Protein AF-A0A2I0PWD0-F1 (afdb_monomer_lite)

Structure (mmCIF, N/CA/C/O backbone):
data_AF-A0A2I0PWD0-F1
#
_entry.id   AF-A0A2I0PWD0-F1
#
loop_
_atom_site.group_PDB
_atom_site.id
_atom_site.type_symbol
_atom_site.label_atom_id
_atom_site.label_alt_id
_atom_site.label_comp_id
_atom_site.label_asym_id
_atom_site.label_entity_id
_atom_site.label_seq_id
_atom_site.pdbx_PDB_ins_code
_atom_site.Cartn_x
_atom_site.Cartn_y
_atom_site.Cartn_z
_atom_site.occupancy
_atom_site.B_iso_or_equiv
_atom_site.auth_seq_id
_atom_site.auth_comp_id
_atom_site.auth_asym_id
_atom_site.auth_atom_id
_atom_site.pdbx_PDB_model_num
ATOM 1 N N . MET A 1 1 ? 50.138 9.138 -30.762 1.00 29.25 1 MET A N 1
ATOM 2 C CA . MET A 1 1 ? 50.037 8.632 -29.374 1.00 29.25 1 MET A CA 1
ATOM 3 C C . MET A 1 1 ? 49.006 9.497 -28.652 1.00 29.25 1 MET A C 1
ATOM 5 O O . MET A 1 1 ? 49.341 10.572 -28.182 1.00 29.25 1 MET A O 1
ATOM 9 N N . PHE A 1 2 ? 47.723 9.124 -28.708 1.00 28.39 2 PHE A N 1
ATOM 10 C CA . PHE A 1 2 ? 46.631 9.958 -28.181 1.00 28.39 2 PHE A CA 1
ATOM 11 C C . PHE A 1 2 ? 46.468 9.768 -26.660 1.00 28.39 2 PHE A C 1
ATOM 13 O O . PHE A 1 2 ? 46.621 8.642 -26.174 1.00 28.39 2 PHE A O 1
ATOM 20 N N . PRO A 1 3 ? 46.177 10.831 -25.886 1.00 28.77 3 PRO A N 1
ATOM 21 C CA . PRO A 1 3 ? 46.119 10.754 -24.431 1.00 28.77 3 PRO A CA 1
ATOM 22 C C . PRO A 1 3 ? 44.905 9.939 -23.958 1.00 28.77 3 PRO A C 1
ATOM 24 O O . PRO A 1 3 ? 43.766 10.205 -24.337 1.00 28.77 3 PRO A O 1
ATOM 27 N N . LYS A 1 4 ? 45.145 8.984 -23.046 1.00 33.28 4 LYS A N 1
ATOM 28 C CA . LYS A 1 4 ? 44.146 8.091 -22.412 1.00 33.28 4 LYS A CA 1
ATOM 29 C C . LYS A 1 4 ? 42.947 8.812 -21.762 1.00 33.28 4 LYS A C 1
ATOM 31 O O . LYS A 1 4 ? 41.948 8.169 -21.460 1.00 33.28 4 LYS A O 1
ATOM 36 N N . LYS A 1 5 ? 43.016 10.133 -21.564 1.00 27.16 5 LYS A N 1
ATOM 37 C CA . LYS A 1 5 ? 41.953 10.940 -20.945 1.00 27.16 5 LYS A CA 1
ATOM 38 C C . LYS A 1 5 ? 40.740 11.173 -21.864 1.00 27.16 5 LYS A C 1
ATOM 40 O O . LYS A 1 5 ? 39.640 11.337 -21.351 1.00 27.16 5 LYS A O 1
ATOM 45 N N . SER A 1 6 ? 40.887 11.092 -23.191 1.00 28.56 6 SER A N 1
ATOM 46 C CA . SER A 1 6 ? 39.763 11.292 -24.131 1.00 28.56 6 SER A CA 1
ATOM 47 C C . SER A 1 6 ? 38.828 10.083 -24.263 1.00 28.56 6 SER A C 1
ATOM 49 O O . SER A 1 6 ? 37.702 10.235 -24.721 1.00 28.56 6 SER A O 1
ATOM 51 N N . VAL A 1 7 ? 39.253 8.894 -23.822 1.00 31.27 7 VAL A N 1
ATOM 52 C CA . VAL A 1 7 ? 38.414 7.678 -23.833 1.00 31.27 7 VAL A CA 1
ATOM 53 C C . VAL A 1 7 ? 37.433 7.662 -22.650 1.00 31.27 7 VAL A C 1
ATOM 55 O O . VAL A 1 7 ? 36.362 7.078 -22.746 1.00 31.27 7 VAL A O 1
ATOM 58 N N . ILE A 1 8 ? 37.746 8.368 -21.558 1.00 29.00 8 ILE A N 1
ATOM 59 C CA . ILE A 1 8 ? 36.915 8.398 -20.341 1.00 29.00 8 ILE A CA 1
ATOM 60 C C . ILE A 1 8 ? 35.704 9.340 -20.502 1.00 29.00 8 ILE A C 1
ATOM 62 O O . ILE A 1 8 ? 34.641 9.074 -19.951 1.00 29.00 8 ILE A O 1
ATOM 66 N N . LEU A 1 9 ? 35.801 10.379 -21.340 1.00 26.70 9 LEU A N 1
ATOM 67 C CA . LEU A 1 9 ? 34.672 11.271 -21.668 1.00 26.70 9 LEU A CA 1
ATOM 68 C C . LEU A 1 9 ? 33.641 10.642 -22.625 1.00 26.70 9 LEU A C 1
ATOM 70 O O . LEU A 1 9 ? 32.515 11.119 -22.716 1.00 26.70 9 LEU A O 1
ATOM 74 N N . PHE A 1 10 ? 33.989 9.534 -23.281 1.00 31.58 10 PHE A N 1
ATOM 75 C CA . PHE A 1 10 ? 33.095 8.775 -24.163 1.00 31.58 10 PHE A CA 1
ATOM 76 C C . PHE A 1 10 ? 32.054 7.936 -23.387 1.00 31.58 10 PHE A C 1
ATOM 78 O O . PHE A 1 10 ? 31.070 7.466 -23.952 1.00 31.58 10 PHE A O 1
ATOM 85 N N . VAL A 1 11 ? 32.249 7.776 -22.072 1.00 33.56 11 VAL A N 1
ATOM 86 C CA . VAL A 1 11 ? 31.455 6.904 -21.186 1.00 33.56 11 VAL A CA 1
ATOM 87 C C . VAL A 1 11 ? 30.146 7.564 -20.713 1.00 33.56 11 VAL A C 1
ATOM 89 O O . VAL A 1 11 ? 29.205 6.870 -20.336 1.00 33.56 11 VAL A O 1
ATOM 92 N N . ALA A 1 12 ? 30.032 8.895 -20.780 1.00 28.69 12 ALA A N 1
ATOM 93 C CA . ALA A 1 12 ? 28.918 9.629 -20.170 1.00 28.69 12 ALA A CA 1
ATOM 94 C C . ALA A 1 12 ? 27.604 9.627 -20.986 1.00 28.69 12 ALA A C 1
ATOM 96 O O . ALA A 1 12 ? 26.551 9.932 -20.436 1.00 28.69 12 ALA A O 1
ATOM 97 N N . GLY A 1 13 ? 27.632 9.252 -22.271 1.00 30.48 13 GLY A N 1
ATOM 98 C CA . GLY A 1 13 ? 26.454 9.301 -23.155 1.00 30.48 13 GLY A CA 1
ATOM 99 C C . GLY A 1 13 ? 25.495 8.105 -23.070 1.00 30.48 13 GLY A C 1
ATOM 100 O O . GLY A 1 13 ? 24.468 8.110 -23.736 1.00 30.48 13 GLY A O 1
ATOM 101 N N . TRP A 1 14 ? 25.813 7.078 -22.274 1.00 35.31 14 TRP A N 1
ATOM 102 C CA . TRP A 1 14 ? 25.134 5.773 -22.326 1.00 35.31 14 TRP A CA 1
ATOM 103 C C . TRP A 1 14 ? 24.701 5.243 -20.941 1.00 35.31 14 TRP A C 1
ATOM 105 O O . TRP A 1 14 ? 24.692 4.043 -20.674 1.00 35.31 14 TRP A O 1
ATOM 115 N N . MET A 1 15 ? 24.359 6.124 -20.005 1.00 29.59 15 MET A N 1
ATOM 116 C CA . MET A 1 15 ? 24.128 5.774 -18.590 1.00 29.59 15 MET A CA 1
ATOM 117 C C . MET A 1 15 ? 22.676 5.403 -18.218 1.00 29.59 15 MET A C 1
ATOM 119 O O . MET A 1 15 ? 22.359 5.358 -17.037 1.00 29.59 15 MET A O 1
ATOM 123 N N . LEU A 1 16 ? 21.774 5.105 -19.161 1.00 39.97 16 LEU A N 1
ATOM 124 C CA . LEU A 1 16 ? 20.351 4.905 -18.815 1.00 39.97 16 LEU A CA 1
ATOM 125 C C . LEU A 1 16 ? 20.001 3.506 -18.269 1.00 39.97 16 LEU A C 1
ATOM 127 O O . LEU A 1 16 ? 19.150 3.406 -17.395 1.00 39.97 16 LEU A O 1
ATOM 131 N N . LEU A 1 17 ? 20.675 2.428 -18.692 1.00 34.88 17 LEU A N 1
ATOM 132 C CA . LEU A 1 17 ? 20.380 1.053 -18.224 1.00 34.88 17 LEU A CA 1
ATOM 133 C C . LEU A 1 17 ? 21.289 0.553 -17.081 1.00 34.88 17 LEU A C 1
ATOM 135 O O . LEU A 1 17 ? 20.991 -0.459 -16.439 1.00 34.88 17 LEU A O 1
ATOM 139 N N . ALA A 1 18 ? 22.378 1.276 -16.797 1.00 29.92 18 ALA A N 1
ATOM 140 C CA . ALA A 1 18 ? 23.304 0.967 -15.704 1.00 29.92 18 ALA A CA 1
ATOM 141 C C . ALA A 1 18 ? 22.901 1.604 -14.357 1.00 29.92 18 ALA A C 1
ATOM 143 O O . ALA A 1 18 ? 23.370 1.145 -13.321 1.00 29.92 18 ALA A O 1
ATOM 144 N N . LEU A 1 19 ? 22.022 2.618 -14.357 1.00 27.77 19 LEU A N 1
ATOM 145 C CA . LEU A 1 19 ? 21.674 3.410 -13.165 1.00 27.77 19 LEU A CA 1
ATOM 146 C C . LEU A 1 19 ? 20.246 3.219 -12.635 1.00 27.77 19 LEU A C 1
ATOM 148 O O . LEU A 1 19 ? 19.920 3.775 -11.591 1.00 27.77 19 LEU A O 1
ATOM 152 N N . VAL A 1 20 ? 19.402 2.402 -13.271 1.00 31.61 20 VAL A N 1
ATOM 153 C CA . VAL A 1 20 ? 18.075 2.090 -12.711 1.00 31.61 20 VAL A CA 1
ATOM 154 C C . VAL A 1 20 ? 18.211 0.960 -11.690 1.00 31.61 20 VAL A C 1
ATOM 156 O O . VAL A 1 20 ? 17.919 -0.204 -11.966 1.00 31.61 20 VAL A O 1
ATOM 159 N N . ALA A 1 21 ? 18.702 1.312 -10.505 1.00 26.48 21 ALA A N 1
ATOM 160 C CA . ALA A 1 21 ? 18.302 0.651 -9.274 1.00 26.48 21 ALA A CA 1
ATOM 161 C C . ALA A 1 21 ? 17.002 1.328 -8.825 1.00 26.48 21 ALA A C 1
ATOM 163 O O . ALA A 1 21 ? 17.026 2.374 -8.182 1.00 26.48 21 ALA A O 1
ATOM 164 N N . LEU A 1 22 ? 15.856 0.754 -9.196 1.00 27.47 22 LEU A N 1
ATOM 165 C CA . LEU A 1 22 ? 14.682 0.931 -8.348 1.00 27.47 22 LEU A CA 1
ATOM 166 C C . LEU A 1 22 ? 14.987 0.177 -7.045 1.00 27.47 22 LEU A C 1
ATOM 168 O O . LEU A 1 22 ? 15.551 -0.920 -7.123 1.00 27.47 22 LEU A O 1
ATOM 172 N N . PRO A 1 23 ? 14.694 0.745 -5.866 1.00 25.23 23 PRO A N 1
ATOM 173 C CA . PRO A 1 23 ? 14.944 0.069 -4.606 1.00 25.23 23 PRO A CA 1
ATOM 174 C C . PRO A 1 23 ? 14.205 -1.272 -4.601 1.00 25.23 23 PRO A C 1
ATOM 176 O O . PRO A 1 23 ? 12.979 -1.328 -4.570 1.00 25.23 23 PRO A O 1
ATOM 179 N N . ALA A 1 24 ? 14.971 -2.362 -4.653 1.00 26.94 24 ALA A N 1
ATOM 180 C CA . ALA A 1 24 ? 14.492 -3.677 -4.273 1.00 26.94 24 ALA A CA 1
ATOM 181 C C . ALA A 1 24 ? 14.179 -3.599 -2.776 1.00 26.94 24 ALA A C 1
ATOM 183 O O . ALA A 1 24 ? 15.088 -3.481 -1.951 1.00 26.94 24 ALA A O 1
ATOM 184 N N . HIS A 1 25 ? 12.900 -3.564 -2.418 1.00 26.02 25 HIS A N 1
ATOM 185 C CA . HIS A 1 25 ? 12.473 -3.713 -1.033 1.00 26.02 25 HIS A CA 1
ATOM 186 C C . HIS A 1 25 ? 11.823 -5.078 -0.870 1.00 26.02 25 HIS A C 1
ATOM 188 O O . HIS A 1 25 ? 11.070 -5.549 -1.719 1.00 26.02 25 HIS A O 1
ATOM 194 N N . ALA A 1 26 ? 12.283 -5.740 0.184 1.00 24.67 26 ALA A N 1
ATOM 195 C CA . ALA A 1 26 ? 12.166 -7.155 0.442 1.00 24.67 26 ALA A CA 1
ATOM 196 C C . ALA A 1 26 ? 10.712 -7.634 0.446 1.00 24.67 26 ALA A C 1
ATOM 198 O O . ALA A 1 26 ? 9.848 -7.062 1.104 1.00 24.67 26 ALA A O 1
ATOM 199 N N . SER A 1 27 ? 10.482 -8.740 -0.258 1.00 24.39 27 SER A N 1
ATOM 200 C CA . SER A 1 27 ? 9.299 -9.571 -0.088 1.00 24.39 27 SER A CA 1
ATOM 201 C C . SER A 1 27 ? 9.380 -10.238 1.287 1.00 24.39 27 SER A C 1
ATOM 203 O O . SER A 1 27 ? 10.269 -11.053 1.531 1.00 24.39 27 SER A O 1
ATOM 205 N N . ALA A 1 28 ? 8.474 -9.871 2.191 1.00 23.20 28 ALA A N 1
ATOM 206 C CA . ALA A 1 28 ? 8.149 -10.677 3.357 1.00 23.20 28 ALA A CA 1
ATOM 207 C C . ALA A 1 28 ? 6.791 -11.331 3.089 1.00 23.20 28 ALA A C 1
ATOM 209 O O . ALA A 1 28 ? 5.797 -10.651 2.842 1.00 23.20 28 ALA A O 1
ATOM 210 N N . ALA A 1 29 ? 6.779 -12.661 3.071 1.00 26.06 29 ALA A N 1
ATOM 211 C CA . ALA A 1 29 ? 5.566 -13.453 2.997 1.00 26.06 29 ALA A CA 1
ATOM 212 C C . ALA A 1 29 ? 4.784 -13.310 4.309 1.00 26.06 29 ALA A C 1
ATOM 214 O O . ALA A 1 29 ? 5.347 -13.530 5.381 1.00 26.06 29 ALA A O 1
ATOM 215 N N . SER A 1 30 ? 3.490 -13.006 4.217 1.00 25.33 30 SER A N 1
ATOM 216 C CA . SER A 1 30 ? 2.581 -13.034 5.362 1.00 25.33 30 SER A CA 1
ATOM 217 C C . SER A 1 30 ? 1.553 -14.136 5.152 1.00 25.33 30 SER A C 1
ATOM 219 O O . SER A 1 30 ? 0.747 -14.094 4.223 1.00 25.33 30 SER A O 1
ATOM 221 N N . SER A 1 31 ? 1.616 -15.143 6.018 1.00 23.45 31 SER A N 1
ATOM 222 C CA . SER A 1 31 ? 0.574 -16.145 6.201 1.00 23.45 31 SER A CA 1
ATOM 223 C C . SER A 1 31 ? -0.728 -15.471 6.633 1.00 23.45 31 SER A C 1
ATOM 225 O O . SER A 1 31 ? -0.730 -14.646 7.544 1.00 23.45 31 SER A O 1
ATOM 227 N N . LEU A 1 32 ? -1.820 -15.846 5.973 1.00 25.33 32 LEU A N 1
ATOM 228 C CA . LEU A 1 32 ? -3.175 -15.364 6.216 1.00 25.33 32 LEU A CA 1
ATOM 229 C C . LEU A 1 32 ? -3.676 -15.778 7.609 1.00 25.33 32 LEU A C 1
ATOM 231 O O . LEU A 1 32 ? -3.957 -16.951 7.843 1.00 25.33 32 LEU A O 1
ATOM 235 N N . ASP A 1 33 ? -3.845 -14.795 8.491 1.00 25.11 33 ASP A N 1
ATOM 236 C CA . ASP A 1 33 ? -4.730 -14.856 9.654 1.00 25.11 33 ASP A CA 1
ATOM 237 C C . ASP A 1 33 ? -5.823 -13.781 9.456 1.00 25.11 33 ASP A C 1
ATOM 239 O O . ASP A 1 33 ? -5.494 -12.613 9.216 1.00 25.11 33 ASP A O 1
ATOM 243 N N . PRO A 1 34 ? -7.125 -14.122 9.510 1.00 31.86 34 PRO A N 1
ATOM 244 C CA . PRO A 1 34 ? -8.221 -13.155 9.376 1.00 31.86 34 PRO A CA 1
ATOM 245 C C . PRO A 1 34 ? -8.267 -12.094 10.497 1.00 31.86 34 PRO A C 1
ATOM 247 O O . PRO A 1 34 ? -9.064 -11.159 10.422 1.00 31.86 34 PRO A O 1
ATOM 250 N N . SER A 1 35 ? -7.391 -12.188 11.499 1.00 29.34 35 SER A N 1
ATOM 251 C CA . SER A 1 35 ? -7.220 -11.209 12.585 1.00 29.34 35 SER A CA 1
ATOM 252 C C . SER A 1 35 ? -6.280 -10.044 12.227 1.00 29.34 35 SER A C 1
ATOM 254 O O . SER A 1 35 ? -6.199 -9.050 12.952 1.00 29.34 35 SER A O 1
ATOM 256 N N . THR A 1 36 ? -5.580 -10.129 11.094 1.00 29.59 36 THR A N 1
ATOM 257 C CA . THR A 1 36 ? -4.617 -9.127 10.627 1.00 29.59 36 THR A CA 1
ATOM 258 C C . THR A 1 36 ? -5.002 -8.643 9.236 1.00 29.59 36 THR A C 1
ATOM 260 O O . THR A 1 36 ? -4.409 -9.038 8.235 1.00 29.59 36 THR A O 1
ATOM 263 N N . VAL A 1 37 ? -5.981 -7.736 9.149 1.00 35.03 37 VAL A N 1
ATOM 264 C CA . VAL A 1 37 ? -6.002 -6.807 8.010 1.00 35.03 37 VAL A CA 1
ATOM 265 C C . VAL A 1 37 ? -4.726 -5.989 8.150 1.00 35.03 37 VAL A C 1
ATOM 267 O O . VAL A 1 37 ? -4.664 -5.085 8.984 1.00 35.03 37 VAL A O 1
ATOM 270 N N . ALA A 1 38 ? -3.683 -6.380 7.422 1.00 33.50 38 ALA A N 1
ATOM 271 C CA . ALA A 1 38 ? -2.443 -5.637 7.329 1.00 33.50 38 ALA A CA 1
ATOM 272 C C . ALA A 1 38 ? -2.769 -4.275 6.706 1.00 33.50 38 ALA A C 1
ATOM 274 O O . ALA A 1 38 ? -2.789 -4.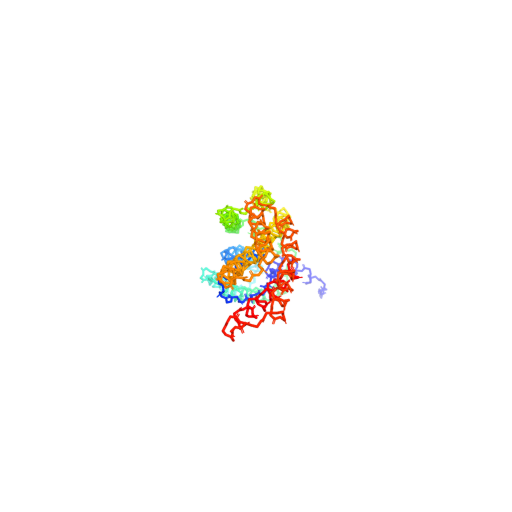111 5.492 1.00 33.50 38 ALA A O 1
ATOM 275 N N . ILE A 1 39 ? -3.039 -3.283 7.556 1.00 41.50 39 ILE A N 1
ATOM 276 C CA . ILE A 1 39 ? -3.048 -1.857 7.201 1.00 41.50 39 ILE A CA 1
ATOM 277 C C . ILE A 1 39 ? -1.590 -1.366 7.111 1.00 41.50 39 ILE A C 1
ATOM 279 O O . ILE A 1 39 ? -1.272 -0.239 7.484 1.00 41.50 39 ILE A O 1
ATOM 283 N N . ASP A 1 40 ? -0.671 -2.247 6.712 1.00 34.44 40 ASP A N 1
ATOM 284 C CA . ASP A 1 40 ? 0.755 -1.991 6.787 1.00 34.44 40 ASP A CA 1
ATOM 285 C C . ASP A 1 40 ? 1.241 -1.502 5.424 1.00 34.44 40 ASP A C 1
ATOM 287 O O . ASP A 1 40 ? 1.335 -2.233 4.440 1.00 34.44 40 ASP A O 1
ATOM 291 N N . THR A 1 41 ? 1.535 -0.203 5.411 1.00 39.00 41 THR A N 1
ATOM 292 C CA . THR A 1 41 ? 2.258 0.573 4.398 1.00 39.00 41 THR A CA 1
ATOM 293 C C . THR A 1 41 ? 1.633 0.713 3.006 1.00 39.00 41 THR A C 1
ATOM 295 O O . THR A 1 41 ? 1.735 -0.124 2.115 1.00 39.00 41 THR A O 1
ATOM 298 N N . PHE A 1 42 ? 1.113 1.919 2.766 1.00 39.78 42 PHE A N 1
ATOM 299 C CA . PHE A 1 42 ? 1.081 2.517 1.434 1.00 39.78 42 PHE A CA 1
ATOM 300 C C . PHE A 1 42 ? 2.508 2.492 0.824 1.00 39.78 42 PHE A C 1
ATOM 302 O O . PHE A 1 42 ? 3.380 3.129 1.427 1.00 39.78 42 PHE A O 1
ATOM 309 N N . PRO A 1 43 ? 2.764 1.872 -0.353 1.00 44.69 43 PRO A N 1
ATOM 310 C CA . PRO A 1 43 ? 1.865 1.054 -1.177 1.00 44.69 43 PRO A CA 1
ATOM 311 C C . PRO A 1 43 ? 2.344 -0.393 -1.434 1.00 44.69 43 PRO A C 1
ATOM 313 O O . PRO A 1 43 ? 3.496 -0.635 -1.785 1.00 44.69 43 PRO A O 1
ATOM 316 N N . VAL A 1 44 ? 1.398 -1.341 -1.417 1.00 41.56 44 VAL A N 1
ATOM 317 C CA . VAL A 1 44 ? 1.536 -2.626 -2.121 1.00 41.56 44 VAL A CA 1
ATOM 318 C C . VAL A 1 44 ? 1.475 -2.367 -3.633 1.00 41.56 44 VAL A C 1
ATOM 320 O O . VAL A 1 44 ? 0.612 -1.642 -4.140 1.00 41.56 44 VAL A O 1
ATOM 323 N N . PHE A 1 45 ? 2.449 -2.930 -4.341 1.00 48.78 45 PHE A N 1
ATOM 324 C CA . PHE A 1 45 ? 2.823 -2.634 -5.723 1.00 48.78 45 PHE A CA 1
ATOM 325 C C . PHE A 1 45 ? 2.387 -3.735 -6.710 1.00 48.78 45 PHE A C 1
ATOM 327 O O . PHE A 1 45 ? 3.133 -4.091 -7.619 1.00 48.78 45 PHE A O 1
ATOM 334 N N . GLU A 1 46 ? 1.179 -4.279 -6.555 1.00 40.19 46 GLU A N 1
ATOM 335 C CA . GLU A 1 46 ? 0.695 -5.449 -7.319 1.00 40.19 46 GLU A CA 1
ATOM 336 C C . GLU A 1 46 ? 0.680 -5.261 -8.854 1.00 40.19 46 GLU A C 1
ATOM 338 O O . GLU A 1 46 ? 0.796 -6.238 -9.585 1.00 40.19 46 GLU A O 1
ATOM 343 N N . ASN A 1 47 ? 0.665 -4.018 -9.358 1.00 51.97 47 ASN A N 1
ATOM 344 C CA . ASN A 1 47 ? 0.710 -3.697 -10.796 1.00 51.97 47 ASN A CA 1
ATOM 345 C C . ASN A 1 47 ? 2.067 -3.163 -11.298 1.00 51.97 47 ASN A C 1
ATOM 347 O O . ASN A 1 47 ? 2.144 -2.588 -12.386 1.00 51.97 47 ASN A O 1
ATOM 351 N N . GLN A 1 48 ? 3.164 -3.314 -10.548 1.00 68.50 48 GLN A N 1
ATOM 352 C CA . GLN A 1 48 ? 4.455 -2.786 -11.006 1.00 68.50 48 GLN A CA 1
ATOM 353 C C . GLN A 1 48 ? 5.072 -3.556 -12.176 1.00 68.50 48 GLN A C 1
ATOM 355 O O . GLN A 1 48 ? 5.903 -2.981 -12.878 1.00 68.50 48 GLN A O 1
ATOM 360 N N . VAL A 1 49 ? 4.694 -4.815 -12.417 1.00 80.25 49 VAL A N 1
ATOM 361 C CA . VAL A 1 49 ? 5.285 -5.610 -13.505 1.00 80.25 49 VAL A CA 1
ATOM 362 C C . VAL A 1 49 ? 5.051 -4.938 -14.859 1.00 80.25 49 VAL A C 1
ATOM 364 O O . VAL A 1 49 ? 6.014 -4.712 -15.584 1.00 80.25 49 VAL A O 1
ATOM 367 N N . SER A 1 50 ? 3.816 -4.539 -15.177 1.00 84.56 50 SER A N 1
ATOM 368 C CA . SER A 1 50 ? 3.479 -3.901 -16.460 1.00 84.56 50 SER A CA 1
ATOM 369 C C . SER A 1 50 ? 4.123 -2.519 -16.611 1.00 84.56 50 SER A C 1
ATOM 371 O O . SER A 1 50 ? 4.675 -2.198 -17.664 1.00 84.56 50 SER A O 1
ATOM 373 N N . VAL A 1 51 ? 4.137 -1.717 -15.540 1.00 84.00 51 VAL A N 1
ATOM 374 C CA . VAL A 1 51 ? 4.814 -0.409 -15.510 1.00 84.00 51 VAL A CA 1
ATOM 375 C C . VAL A 1 51 ? 6.317 -0.577 -15.741 1.00 84.00 51 VAL A C 1
ATOM 377 O O . VAL A 1 51 ? 6.915 0.140 -16.546 1.00 84.00 51 VAL A O 1
ATOM 380 N N . ARG A 1 52 ? 6.936 -1.557 -15.076 1.00 85.69 52 ARG A N 1
ATOM 381 C CA . ARG A 1 52 ? 8.361 -1.870 -15.207 1.00 85.69 52 ARG A CA 1
ATOM 382 C C . ARG A 1 52 ? 8.685 -2.422 -16.592 1.00 85.69 52 ARG A C 1
ATOM 384 O O . ARG A 1 52 ? 9.686 -2.018 -17.175 1.00 85.69 52 ARG A O 1
ATOM 391 N N . GLN A 1 53 ? 7.842 -3.290 -17.136 1.00 90.00 53 GLN A N 1
ATOM 392 C CA . GLN A 1 53 ? 7.969 -3.823 -18.489 1.00 90.00 53 GLN A CA 1
ATOM 393 C C . GLN A 1 53 ? 7.932 -2.691 -19.525 1.00 90.00 53 GLN A C 1
ATOM 395 O O . GLN A 1 53 ? 8.835 -2.599 -20.357 1.00 90.00 53 GLN A O 1
ATOM 400 N N . ALA A 1 54 ? 6.960 -1.777 -19.427 1.00 89.25 54 ALA A N 1
ATOM 401 C CA . ALA A 1 54 ? 6.856 -0.614 -20.308 1.00 89.25 54 ALA A CA 1
ATOM 402 C C . ALA A 1 54 ? 8.063 0.332 -20.167 1.00 89.25 54 ALA A C 1
ATOM 404 O O . ALA A 1 54 ? 8.606 0.800 -21.170 1.00 89.25 54 ALA A O 1
ATOM 405 N N . HIS A 1 55 ? 8.545 0.554 -18.938 1.00 90.06 55 HIS A N 1
ATOM 406 C CA . HIS A 1 55 ? 9.751 1.346 -18.685 1.00 90.06 55 HIS A CA 1
ATOM 407 C C . HIS A 1 55 ? 10.988 0.723 -19.346 1.00 90.06 55 HIS A C 1
ATOM 409 O O . HIS A 1 55 ? 11.711 1.398 -20.080 1.00 90.06 55 HIS A O 1
ATOM 415 N N . ILE A 1 56 ? 11.218 -0.578 -19.134 1.00 90.44 56 ILE A N 1
ATOM 416 C CA . ILE A 1 56 ? 12.341 -1.301 -19.741 1.00 90.44 56 ILE A CA 1
ATOM 417 C C . ILE A 1 56 ? 12.226 -1.271 -21.268 1.00 90.44 56 ILE A C 1
ATOM 419 O O . ILE A 1 56 ? 13.238 -1.077 -21.935 1.00 90.44 56 ILE A O 1
ATOM 423 N N . ALA A 1 57 ? 11.021 -1.402 -21.831 1.00 94.56 57 ALA A N 1
ATOM 424 C CA . ALA A 1 57 ? 10.804 -1.364 -23.275 1.00 94.56 57 ALA A CA 1
ATOM 425 C C . ALA A 1 57 ? 11.185 -0.002 -23.874 1.00 94.56 57 ALA A C 1
ATOM 427 O O . ALA A 1 57 ? 11.891 0.052 -24.884 1.00 94.56 57 ALA A O 1
ATOM 428 N N . TRP A 1 58 ? 10.784 1.097 -23.228 1.00 94.56 58 TRP A N 1
ATOM 429 C CA . TRP A 1 58 ? 11.179 2.450 -23.625 1.00 94.56 58 TRP A CA 1
ATOM 430 C C . TRP A 1 58 ? 12.698 2.651 -23.564 1.00 94.56 58 TRP A C 1
ATOM 432 O O . TRP A 1 58 ? 13.300 3.121 -24.535 1.00 94.56 58 TRP A O 1
ATOM 442 N N . LEU A 1 59 ? 13.343 2.240 -22.467 1.00 91.50 59 LEU A N 1
ATOM 443 C CA . LEU A 1 59 ? 14.801 2.326 -22.332 1.00 91.50 59 LEU A CA 1
ATOM 444 C C . LEU A 1 59 ? 15.530 1.460 -23.365 1.00 91.50 59 LEU A C 1
ATOM 446 O O . LEU A 1 59 ? 16.496 1.914 -23.979 1.00 91.50 59 LEU A O 1
ATOM 450 N N . ALA A 1 60 ? 15.048 0.243 -23.608 1.00 93.00 60 ALA A N 1
ATOM 451 C CA . ALA A 1 60 ? 15.618 -0.652 -24.604 1.00 93.00 60 ALA A CA 1
ATOM 452 C C . ALA A 1 60 ? 15.479 -0.081 -26.021 1.00 93.00 60 ALA A C 1
ATOM 454 O O . ALA A 1 60 ? 16.380 -0.250 -26.836 1.00 93.00 60 ALA A O 1
ATOM 455 N N . ALA A 1 61 ? 14.391 0.624 -26.336 1.00 94.56 61 ALA A N 1
ATOM 456 C CA . ALA A 1 61 ? 14.240 1.280 -27.632 1.00 94.56 61 ALA A CA 1
ATOM 457 C C . ALA A 1 61 ? 15.200 2.463 -27.819 1.00 94.56 61 ALA A C 1
ATOM 459 O O . ALA A 1 61 ? 15.700 2.662 -28.928 1.00 94.56 61 ALA A O 1
ATOM 460 N N . LYS A 1 62 ? 15.489 3.227 -26.753 1.00 93.19 62 LYS A N 1
ATOM 461 C CA . LYS A 1 62 ? 16.534 4.269 -26.781 1.00 93.19 62 LYS A CA 1
ATOM 462 C C . LYS A 1 62 ? 17.894 3.654 -27.089 1.00 93.19 62 LYS A C 1
ATOM 464 O O . LYS A 1 62 ? 18.594 4.119 -27.985 1.00 93.19 62 LYS A O 1
ATOM 469 N N . GLU A 1 63 ? 18.230 2.587 -26.375 1.00 91.88 63 GLU A N 1
ATOM 470 C CA . GLU A 1 63 ? 19.495 1.879 -26.545 1.00 91.88 63 GLU A CA 1
ATOM 471 C C . GLU A 1 63 ? 19.622 1.285 -27.958 1.00 91.88 63 GLU A C 1
ATOM 473 O O . GLU A 1 63 ? 20.639 1.484 -28.616 1.00 91.88 63 GLU A O 1
ATOM 478 N N . GLU A 1 64 ? 18.573 0.640 -28.479 1.00 95.12 64 GLU A N 1
ATOM 479 C CA . GLU A 1 64 ? 18.568 0.083 -29.836 1.00 95.12 64 GLU A CA 1
ATOM 480 C C . GLU A 1 64 ? 18.778 1.165 -30.907 1.00 95.12 64 GLU A C 1
ATOM 482 O O . GLU A 1 64 ? 19.579 0.976 -31.826 1.00 95.12 64 GLU A O 1
ATOM 487 N N . ALA A 1 65 ? 18.090 2.308 -30.791 1.00 93.44 65 ALA A N 1
ATOM 488 C CA . ALA A 1 65 ? 18.266 3.433 -31.710 1.00 93.44 65 ALA A CA 1
ATOM 489 C C . ALA A 1 65 ? 19.711 3.960 -31.675 1.00 93.44 65 ALA A C 1
ATOM 491 O O . ALA A 1 65 ? 20.298 4.243 -32.723 1.00 93.44 65 ALA A O 1
ATOM 492 N N . GLY A 1 66 ? 20.320 4.019 -30.489 1.00 92.94 66 GLY A N 1
ATOM 493 C CA . GLY A 1 66 ? 21.728 4.375 -30.349 1.00 92.94 66 GLY A CA 1
ATOM 494 C C . GLY A 1 66 ? 22.675 3.340 -30.962 1.00 92.94 66 GLY A C 1
ATOM 495 O O . GLY A 1 66 ? 23.644 3.711 -31.633 1.00 92.94 66 GLY A O 1
ATOM 496 N N . MET A 1 67 ? 22.417 2.045 -30.759 1.00 94.44 67 MET A N 1
ATOM 497 C CA . MET A 1 67 ? 23.216 0.964 -31.348 1.00 94.44 67 MET A CA 1
ATOM 498 C C . MET A 1 67 ? 23.172 1.024 -32.880 1.00 94.44 67 MET A C 1
ATOM 500 O O . MET A 1 67 ? 24.212 0.944 -33.534 1.00 94.44 67 MET A O 1
ATOM 504 N N . GLN A 1 68 ? 21.990 1.248 -33.460 1.00 95.38 68 GLN A N 1
ATOM 505 C CA . GLN A 1 68 ? 21.821 1.434 -34.904 1.00 95.38 68 GLN A CA 1
ATOM 506 C C . GLN A 1 68 ? 22.594 2.652 -35.423 1.00 95.38 68 GLN A C 1
ATOM 508 O O . GLN A 1 68 ? 23.309 2.539 -36.418 1.00 95.38 68 GLN A O 1
ATOM 513 N N . ALA A 1 69 ? 22.510 3.792 -34.733 1.00 92.31 69 ALA A N 1
ATOM 514 C CA . ALA A 1 69 ? 23.255 4.995 -35.103 1.00 92.31 69 ALA A CA 1
ATOM 515 C C . ALA A 1 69 ? 24.776 4.779 -35.029 1.00 92.31 69 ALA A C 1
ATOM 517 O O . ALA A 1 69 ? 25.519 5.229 -35.900 1.00 92.31 69 ALA A O 1
ATOM 518 N N . THR A 1 70 ? 25.239 4.019 -34.034 1.00 91.88 70 THR A N 1
ATOM 519 C CA . THR A 1 70 ? 26.655 3.658 -33.884 1.00 91.88 70 THR A CA 1
ATOM 520 C C . THR A 1 70 ? 27.136 2.752 -35.009 1.00 91.88 70 THR A C 1
ATOM 522 O O . THR A 1 70 ? 28.192 3.001 -35.589 1.00 91.88 70 THR A O 1
ATOM 525 N N . ILE A 1 71 ? 26.346 1.739 -35.371 1.00 94.00 71 ILE A N 1
ATOM 526 C CA . ILE A 1 71 ? 26.625 0.882 -36.529 1.00 94.00 71 ILE A CA 1
ATOM 527 C C . ILE A 1 71 ? 26.684 1.718 -37.811 1.00 94.00 71 ILE A C 1
ATOM 529 O O . ILE A 1 71 ? 27.623 1.559 -38.589 1.00 94.00 71 ILE A O 1
ATOM 533 N N . ALA A 1 72 ? 25.724 2.623 -38.019 1.00 91.38 72 ALA A N 1
ATOM 534 C CA . ALA A 1 72 ? 25.676 3.482 -39.199 1.00 91.38 72 ALA A CA 1
ATOM 535 C C . ALA A 1 72 ? 26.902 4.405 -39.293 1.00 91.38 72 ALA A C 1
ATOM 537 O O . ALA A 1 72 ? 27.477 4.557 -40.370 1.00 91.38 72 ALA A O 1
ATOM 538 N N . TYR A 1 73 ? 27.348 4.969 -38.167 1.00 89.75 73 TYR A N 1
ATOM 539 C CA . TYR A 1 73 ? 28.581 5.753 -38.104 1.00 89.75 73 TYR A CA 1
ATOM 540 C C . TYR A 1 73 ? 29.819 4.911 -38.435 1.00 89.75 73 TYR A C 1
ATOM 542 O O . TYR A 1 73 ? 30.647 5.321 -39.240 1.00 89.75 73 TYR A O 1
ATOM 550 N N . ILE A 1 74 ? 29.955 3.720 -37.846 1.00 89.62 74 ILE A N 1
ATOM 551 C CA . ILE A 1 74 ? 31.103 2.843 -38.119 1.00 89.62 74 ILE A CA 1
ATOM 552 C C . ILE A 1 74 ? 31.121 2.425 -39.594 1.00 89.62 74 ILE A C 1
ATOM 554 O O . ILE A 1 74 ? 32.184 2.433 -40.211 1.00 89.62 74 ILE A O 1
ATOM 558 N N . ALA A 1 75 ? 29.960 2.131 -40.180 1.00 90.38 75 ALA A N 1
ATOM 559 C CA . ALA A 1 75 ? 29.843 1.845 -41.606 1.00 90.38 75 ALA A CA 1
ATOM 560 C C . ALA A 1 75 ? 30.256 3.043 -42.479 1.00 90.38 75 ALA A C 1
ATOM 562 O O . ALA A 1 75 ? 30.952 2.851 -43.474 1.00 90.38 75 ALA A O 1
ATOM 563 N N . SER A 1 76 ? 29.879 4.276 -42.111 1.00 89.50 76 SER A N 1
ATOM 564 C CA . SER A 1 76 ? 30.188 5.473 -42.911 1.00 89.50 76 SER A CA 1
ATOM 565 C C . SER A 1 76 ? 31.679 5.816 -42.956 1.00 89.50 76 SER A C 1
ATOM 567 O O . SER A 1 76 ? 32.137 6.437 -43.912 1.00 89.50 76 SER A O 1
ATOM 569 N N . VAL A 1 77 ? 32.455 5.357 -41.970 1.00 87.62 77 VAL A N 1
ATOM 570 C CA . VAL A 1 77 ? 33.925 5.439 -41.964 1.00 87.62 77 VAL A CA 1
ATOM 571 C C . VAL A 1 77 ? 34.595 4.156 -42.486 1.00 87.62 77 VAL A C 1
ATOM 573 O O . VAL A 1 77 ? 35.750 3.884 -42.163 1.00 87.62 77 VAL A O 1
ATOM 576 N N . ASN A 1 78 ? 33.883 3.365 -43.299 1.00 84.00 78 ASN A N 1
ATOM 577 C CA . ASN A 1 78 ? 34.335 2.102 -43.904 1.00 84.00 78 ASN A CA 1
ATOM 578 C C . ASN A 1 78 ? 34.749 1.017 -42.891 1.00 84.00 78 ASN A C 1
ATOM 580 O O . ASN A 1 78 ? 35.594 0.164 -43.168 1.00 84.00 78 ASN A O 1
ATOM 584 N N . GLY A 1 79 ? 34.156 1.037 -41.699 1.00 85.25 79 GLY A N 1
ATOM 585 C CA . GLY A 1 79 ? 34.347 0.016 -40.678 1.00 85.25 79 GLY A CA 1
ATOM 586 C C . GLY A 1 79 ? 33.514 -1.240 -40.912 1.00 85.25 79 GLY A C 1
ATOM 587 O O . GLY A 1 79 ? 32.376 -1.179 -41.368 1.00 85.25 79 GLY A O 1
ATOM 588 N N . SER A 1 80 ? 34.057 -2.396 -40.521 1.00 90.31 80 SER A N 1
ATOM 589 C CA . SER A 1 80 ? 33.280 -3.639 -40.450 1.00 90.31 80 SER A CA 1
ATOM 590 C C . SER A 1 80 ? 32.253 -3.575 -39.314 1.00 90.31 80 SER A C 1
ATOM 592 O O . SER A 1 80 ? 32.596 -3.233 -38.180 1.00 90.31 80 SER A O 1
ATOM 594 N N . THR A 1 81 ? 31.005 -3.937 -39.618 1.00 93.00 81 THR A N 1
ATOM 595 C CA . THR A 1 81 ? 29.863 -3.896 -38.688 1.00 93.00 81 THR A CA 1
ATOM 596 C C . THR A 1 81 ? 29.291 -5.272 -38.353 1.00 93.00 81 THR A C 1
ATOM 598 O O . THR A 1 81 ? 28.355 -5.357 -37.563 1.00 93.00 81 THR A O 1
ATOM 601 N N . THR A 1 82 ? 29.854 -6.358 -38.895 1.00 95.38 82 THR A N 1
ATOM 602 C CA . THR A 1 82 ? 29.295 -7.716 -38.777 1.00 95.38 82 THR A CA 1
ATOM 603 C C . THR A 1 82 ? 29.072 -8.137 -37.322 1.00 95.38 82 THR A C 1
ATOM 605 O O . THR A 1 82 ? 27.964 -8.525 -36.959 1.00 95.38 82 THR A O 1
ATOM 608 N N . THR A 1 83 ? 30.085 -7.999 -36.461 1.00 95.81 83 THR A N 1
ATOM 609 C CA . THR A 1 83 ? 29.973 -8.354 -35.035 1.00 95.81 83 THR A CA 1
ATOM 610 C C . THR A 1 83 ? 28.957 -7.473 -34.307 1.00 95.81 83 THR A C 1
ATOM 612 O O . THR A 1 83 ? 28.142 -7.975 -33.538 1.00 95.81 83 THR A O 1
ATOM 615 N N . LEU A 1 84 ? 28.945 -6.167 -34.588 1.00 94.75 84 LEU A N 1
ATOM 616 C CA . LEU A 1 84 ? 27.994 -5.228 -33.986 1.00 94.75 84 LEU A CA 1
ATOM 617 C C . LEU A 1 84 ? 26.547 -5.542 -34.385 1.00 94.75 84 LEU A C 1
ATOM 619 O O . LEU A 1 84 ? 25.654 -5.464 -33.545 1.00 94.75 84 LEU A O 1
ATOM 623 N N . ALA A 1 85 ? 26.316 -5.937 -35.639 1.00 96.81 85 ALA A N 1
ATOM 624 C CA . ALA A 1 85 ? 25.002 -6.346 -36.126 1.00 96.81 85 ALA A CA 1
ATOM 625 C C . ALA A 1 85 ? 24.507 -7.632 -35.440 1.00 96.81 85 ALA A C 1
ATOM 627 O O . ALA A 1 85 ? 23.327 -7.719 -35.103 1.00 96.81 85 ALA A O 1
ATOM 628 N N . ILE A 1 86 ? 25.399 -8.594 -35.168 1.00 97.75 86 ILE A N 1
ATOM 629 C CA . ILE A 1 86 ? 25.073 -9.800 -34.388 1.00 97.75 86 ILE A CA 1
ATOM 630 C C . ILE A 1 86 ? 24.684 -9.423 -32.953 1.00 97.75 86 ILE A C 1
ATOM 632 O O . ILE A 1 86 ? 23.656 -9.878 -32.455 1.00 97.75 86 ILE A O 1
ATOM 636 N N . ILE A 1 87 ? 25.460 -8.553 -32.297 1.00 97.38 87 ILE A N 1
ATOM 637 C CA . ILE A 1 87 ? 25.164 -8.101 -30.929 1.00 97.38 87 ILE A CA 1
ATOM 638 C C . ILE A 1 87 ? 23.819 -7.354 -30.879 1.00 97.38 87 ILE A C 1
ATOM 640 O O . ILE A 1 87 ? 23.012 -7.612 -29.987 1.00 97.38 87 ILE A O 1
ATOM 644 N N . LEU A 1 88 ? 23.531 -6.493 -31.862 1.00 96.75 88 LEU A N 1
ATOM 645 C CA . LEU A 1 88 ? 22.223 -5.843 -32.007 1.00 96.75 88 LEU A CA 1
ATOM 646 C C . LEU A 1 88 ? 21.091 -6.864 -32.240 1.00 96.75 88 LEU A C 1
ATOM 648 O O . LEU A 1 88 ? 19.983 -6.685 -31.734 1.00 96.75 88 LEU A O 1
ATOM 652 N N . GLY A 1 89 ? 21.352 -7.946 -32.975 1.00 97.69 89 GLY 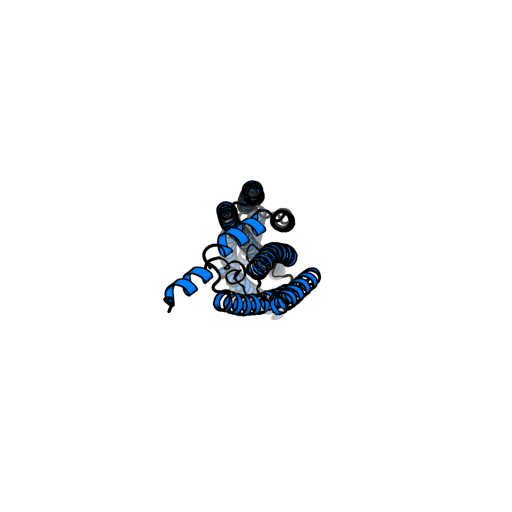A N 1
ATOM 653 C CA . GLY A 1 89 ? 20.421 -9.066 -33.131 1.00 97.69 89 GLY A CA 1
ATOM 654 C C . GLY A 1 89 ? 20.070 -9.718 -31.791 1.00 97.69 89 GLY A C 1
ATOM 655 O O . GLY A 1 89 ? 18.890 -9.859 -31.471 1.00 97.69 89 GLY A O 1
ATOM 656 N N . ASN A 1 90 ? 21.078 -10.013 -30.966 1.00 97.00 90 ASN A N 1
ATOM 657 C CA . ASN A 1 90 ? 20.876 -10.536 -29.610 1.00 97.00 90 ASN A CA 1
ATOM 658 C C . ASN A 1 90 ? 20.088 -9.544 -28.740 1.00 97.00 90 ASN A C 1
ATOM 660 O O . ASN A 1 90 ? 19.194 -9.943 -27.998 1.00 97.00 90 ASN A O 1
ATOM 664 N N . PHE A 1 91 ? 20.366 -8.242 -28.869 1.00 96.88 91 PHE A N 1
ATOM 665 C CA . PHE A 1 91 ? 19.628 -7.198 -28.156 1.00 96.88 91 PHE A CA 1
ATOM 666 C C . PHE A 1 91 ? 18.129 -7.225 -28.494 1.00 96.88 91 PHE A C 1
ATOM 668 O O . PHE A 1 91 ? 17.280 -7.178 -27.603 1.00 96.88 91 PHE A O 1
ATOM 675 N N . ARG A 1 92 ? 17.786 -7.357 -29.780 1.00 96.44 92 ARG A N 1
ATOM 676 C CA . ARG A 1 92 ? 16.393 -7.489 -30.242 1.00 96.44 92 ARG A CA 1
ATOM 677 C C . ARG A 1 92 ? 15.735 -8.780 -29.757 1.00 96.44 92 ARG A C 1
ATOM 679 O O . ARG A 1 92 ? 14.546 -8.773 -29.453 1.00 96.44 92 ARG A O 1
ATOM 686 N N . GLN A 1 93 ? 16.491 -9.869 -29.629 1.00 95.12 93 GLN A N 1
ATOM 687 C CA . GLN A 1 93 ? 15.981 -11.105 -29.032 1.00 95.12 93 GLN A CA 1
ATOM 688 C C . GLN A 1 93 ? 15.604 -10.903 -27.554 1.00 95.12 93 GLN A C 1
ATOM 690 O O . GLN A 1 93 ? 14.525 -11.325 -27.140 1.00 95.12 93 GLN A O 1
ATOM 695 N N . SER A 1 94 ? 16.422 -10.187 -26.776 1.00 94.00 94 SER A N 1
ATOM 696 C CA . SER A 1 94 ? 16.077 -9.817 -25.393 1.00 94.00 94 SER A CA 1
ATOM 697 C C . SER A 1 94 ? 14.868 -8.875 -25.314 1.00 94.00 94 SER A C 1
ATOM 699 O O . SER A 1 94 ? 14.059 -9.003 -24.397 1.00 94.00 94 SER A O 1
ATOM 701 N N . GLN A 1 95 ? 14.670 -7.980 -26.292 1.00 93.44 95 GLN A N 1
ATOM 702 C CA . GLN A 1 95 ? 13.429 -7.194 -26.395 1.00 93.44 95 GLN A CA 1
ATOM 703 C C . GLN A 1 95 ? 12.190 -8.069 -26.630 1.00 93.44 95 GLN A C 1
ATOM 705 O O . GLN A 1 95 ? 11.132 -7.761 -26.090 1.00 93.44 95 GLN A O 1
ATOM 710 N N . ALA A 1 96 ? 12.295 -9.154 -27.401 1.00 92.50 96 ALA A N 1
ATOM 711 C CA . ALA A 1 96 ? 11.183 -10.090 -27.567 1.00 92.50 96 ALA A CA 1
ATOM 712 C C . ALA A 1 96 ? 10.868 -10.829 -26.252 1.00 92.50 96 ALA A C 1
ATOM 714 O O . ALA A 1 96 ? 9.703 -10.926 -25.874 1.00 92.50 96 ALA A O 1
ATOM 715 N N . ALA A 1 97 ? 11.900 -11.263 -25.517 1.00 91.94 97 ALA A N 1
ATOM 716 C CA . ALA A 1 97 ? 11.749 -11.901 -24.205 1.00 91.94 97 ALA A CA 1
ATOM 717 C C . ALA A 1 97 ? 11.128 -10.968 -23.147 1.00 91.94 97 ALA A C 1
ATOM 719 O O . ALA A 1 97 ? 10.386 -11.423 -22.278 1.00 91.94 97 ALA A O 1
ATOM 720 N N . LEU A 1 98 ? 11.368 -9.654 -23.245 1.00 91.75 98 LEU A N 1
ATOM 721 C CA . LEU A 1 98 ? 10.699 -8.658 -22.404 1.00 91.75 98 LEU A CA 1
ATOM 722 C C . LEU A 1 98 ? 9.174 -8.705 -22.559 1.00 91.75 98 LEU A C 1
ATOM 724 O O . LEU A 1 98 ? 8.463 -8.528 -21.575 1.00 91.75 98 LEU A O 1
ATOM 728 N N . GLY A 1 99 ? 8.665 -8.938 -23.773 1.00 86.81 99 GLY A N 1
ATOM 729 C CA . GLY A 1 99 ? 7.227 -8.988 -24.056 1.00 86.81 99 GLY A CA 1
ATOM 730 C C . GLY A 1 99 ? 6.499 -10.132 -23.345 1.00 86.81 99 GLY A C 1
ATOM 731 O O . GLY A 1 99 ? 5.304 -10.024 -23.088 1.00 86.81 99 GLY A O 1
ATOM 732 N N . THR A 1 100 ? 7.221 -11.194 -22.987 1.00 89.38 100 THR A N 1
ATOM 733 C CA . THR A 1 100 ? 6.685 -12.385 -22.311 1.00 89.38 100 THR A CA 1
ATOM 734 C C . THR A 1 100 ? 7.008 -12.437 -20.816 1.00 89.38 100 THR A C 1
ATOM 736 O O . THR A 1 100 ? 6.630 -13.396 -20.154 1.00 89.38 100 THR A O 1
ATOM 739 N N . ALA A 1 101 ? 7.735 -11.453 -20.279 1.00 89.06 101 ALA A N 1
ATOM 740 C CA . ALA A 1 101 ? 8.099 -11.409 -18.867 1.00 89.06 101 ALA A CA 1
ATOM 741 C C . ALA A 1 101 ? 6.931 -10.877 -18.019 1.00 89.06 101 ALA A C 1
ATOM 743 O O . ALA A 1 101 ? 6.611 -9.691 -18.062 1.00 89.06 101 ALA A O 1
ATOM 744 N N . ASP A 1 102 ? 6.326 -11.758 -17.228 1.00 86.88 102 ASP A N 1
ATOM 745 C CA . ASP A 1 102 ? 5.136 -11.519 -16.398 1.00 86.88 102 ASP A CA 1
ATOM 746 C C . ASP A 1 102 ? 5.442 -11.426 -14.892 1.00 86.88 102 ASP A C 1
ATOM 748 O O . ASP A 1 102 ? 4.554 -11.194 -14.074 1.00 86.88 102 ASP A O 1
ATOM 752 N N . THR A 1 103 ? 6.714 -11.558 -14.510 1.00 80.94 103 THR A N 1
ATOM 753 C CA . THR A 1 103 ? 7.173 -11.458 -13.121 1.00 80.94 103 THR A CA 1
ATOM 754 C C . THR A 1 103 ? 8.346 -10.495 -12.987 1.00 80.94 103 THR A C 1
ATOM 756 O O . THR A 1 103 ? 9.135 -10.299 -13.912 1.00 80.94 103 THR A O 1
ATOM 759 N N . HIS A 1 104 ? 8.524 -9.925 -11.792 1.00 79.88 104 HIS A N 1
ATOM 760 C CA . HIS A 1 104 ? 9.694 -9.097 -11.491 1.00 79.88 104 HIS A CA 1
ATOM 761 C C . HIS A 1 104 ? 11.016 -9.846 -11.699 1.00 79.88 104 HIS A C 1
ATOM 763 O O . HIS A 1 104 ? 11.943 -9.258 -12.248 1.00 79.88 104 HIS A O 1
ATOM 769 N N . ALA A 1 105 ? 11.069 -11.131 -11.334 1.00 80.69 105 ALA A N 1
ATOM 770 C CA . ALA A 1 105 ? 12.246 -11.974 -11.523 1.00 80.69 105 ALA A CA 1
ATOM 771 C C . ALA A 1 105 ? 12.573 -12.180 -13.011 1.00 80.69 105 ALA A C 1
ATOM 773 O O . ALA A 1 105 ? 13.725 -12.033 -13.412 1.00 80.69 105 ALA A O 1
ATOM 774 N N . ALA A 1 106 ? 11.565 -12.439 -13.853 1.00 84.06 106 ALA A N 1
ATOM 775 C CA . ALA A 1 106 ? 11.767 -12.521 -15.298 1.00 84.06 106 ALA A CA 1
ATOM 776 C C . ALA A 1 106 ? 12.261 -11.183 -15.879 1.00 84.06 106 ALA A C 1
ATOM 778 O O . ALA A 1 106 ? 13.184 -11.161 -16.696 1.00 84.06 106 ALA A O 1
ATOM 779 N N . LEU A 1 107 ? 11.709 -10.055 -15.415 1.00 85.06 107 LEU A N 1
ATOM 780 C CA . LEU A 1 107 ? 12.179 -8.721 -15.803 1.00 85.06 107 LEU A CA 1
ATOM 781 C C . LEU A 1 107 ? 13.627 -8.456 -15.354 1.00 85.06 107 LEU A C 1
ATOM 783 O O . LEU A 1 107 ? 14.378 -7.828 -16.101 1.00 85.06 107 LEU A O 1
ATOM 787 N N . ASP A 1 108 ? 14.044 -8.946 -14.182 1.00 83.44 108 ASP A N 1
ATOM 788 C CA . ASP A 1 108 ? 15.433 -8.855 -13.709 1.00 83.44 108 ASP A CA 1
ATOM 789 C C . ASP A 1 108 ? 16.387 -9.613 -14.634 1.00 83.44 108 ASP A C 1
ATOM 791 O O . ASP A 1 108 ? 17.419 -9.066 -15.033 1.00 83.44 108 ASP A O 1
ATOM 795 N N . THR A 1 109 ? 16.033 -10.841 -15.024 1.00 88.69 109 THR A N 1
ATOM 796 C CA . THR A 1 109 ? 16.813 -11.640 -15.980 1.00 88.69 109 THR A CA 1
ATOM 797 C C . THR A 1 109 ? 16.959 -10.912 -17.315 1.00 88.69 109 THR A C 1
ATOM 799 O O . THR A 1 109 ? 18.074 -10.747 -17.811 1.00 88.69 109 THR A O 1
ATOM 802 N N . VAL A 1 110 ? 15.861 -10.382 -17.859 1.00 90.50 110 VAL A N 1
ATOM 803 C CA . VAL A 1 110 ? 15.884 -9.613 -19.113 1.00 90.50 110 VAL A CA 1
ATOM 804 C C . VAL A 1 110 ? 16.760 -8.359 -18.991 1.00 90.50 110 VAL A C 1
ATOM 806 O O . VAL A 1 110 ? 17.533 -8.045 -19.898 1.00 90.50 110 VAL A O 1
ATOM 809 N N . GLN A 1 111 ? 16.707 -7.642 -17.864 1.00 89.06 111 GLN A N 1
ATOM 810 C CA . GLN A 1 111 ? 17.584 -6.490 -17.627 1.00 89.06 111 GLN A CA 1
ATOM 811 C C . GLN A 1 111 ? 19.064 -6.879 -17.532 1.00 89.06 111 GLN A C 1
ATOM 813 O O . GLN A 1 111 ? 19.919 -6.138 -18.027 1.00 89.06 111 GLN A O 1
ATOM 818 N N . GLN A 1 112 ? 19.390 -8.014 -16.910 1.00 88.81 112 GLN A N 1
ATOM 819 C CA . GLN A 1 112 ? 20.762 -8.528 -16.863 1.00 88.81 112 GLN A CA 1
ATOM 820 C C . GLN A 1 112 ? 21.280 -8.858 -18.267 1.00 88.81 112 GLN A C 1
ATOM 822 O O . GLN A 1 112 ? 22.412 -8.493 -18.598 1.00 88.81 112 GLN A O 1
ATOM 827 N N . ASP A 1 113 ? 20.443 -9.457 -19.115 1.00 92.25 113 ASP A N 1
ATOM 828 C CA . ASP A 1 113 ? 20.780 -9.708 -20.515 1.00 92.25 113 ASP A CA 1
ATOM 829 C C . ASP A 1 113 ? 21.026 -8.415 -21.287 1.00 92.25 113 ASP A C 1
ATOM 831 O O . ASP A 1 113 ? 22.068 -8.289 -21.936 1.00 92.25 113 ASP A O 1
ATOM 835 N N . PHE A 1 114 ? 20.150 -7.413 -21.152 1.00 91.69 114 PHE A N 1
ATOM 836 C CA . PHE A 1 114 ? 20.383 -6.102 -21.760 1.00 91.69 114 PHE A CA 1
ATOM 837 C C . PHE A 1 114 ? 21.715 -5.495 -21.319 1.00 91.69 114 PHE A C 1
ATOM 839 O O . PHE A 1 114 ? 22.484 -5.045 -22.165 1.00 91.69 114 PHE A O 1
ATOM 846 N N . ARG A 1 115 ? 22.041 -5.528 -20.019 1.00 89.06 115 ARG A N 1
ATOM 847 C CA . ARG A 1 115 ? 23.323 -5.011 -19.508 1.00 89.06 115 ARG A CA 1
ATOM 848 C C . ARG A 1 115 ? 24.515 -5.733 -20.134 1.00 89.06 115 ARG A C 1
ATOM 850 O O . ARG A 1 115 ? 25.442 -5.073 -20.601 1.00 89.06 115 ARG A O 1
ATOM 857 N N . ARG A 1 116 ? 24.484 -7.067 -20.178 1.00 93.31 116 ARG A N 1
ATOM 858 C CA . ARG A 1 116 ? 25.545 -7.896 -20.771 1.00 93.31 116 ARG A CA 1
ATOM 859 C C . ARG A 1 116 ? 25.733 -7.602 -22.261 1.00 93.31 116 ARG A C 1
ATOM 861 O O . ARG A 1 116 ? 26.861 -7.415 -22.709 1.00 93.31 116 ARG A O 1
ATOM 868 N N . ILE A 1 117 ? 24.641 -7.525 -23.018 1.00 94.06 117 ILE A N 1
ATOM 869 C CA . ILE A 1 117 ? 24.663 -7.261 -24.463 1.00 94.06 117 ILE A CA 1
ATOM 870 C C . ILE A 1 117 ? 25.156 -5.839 -24.747 1.00 94.06 117 ILE A C 1
ATOM 872 O O . ILE A 1 117 ? 26.021 -5.647 -25.600 1.00 94.06 117 ILE A O 1
ATOM 876 N N . THR A 1 118 ? 24.664 -4.846 -24.005 1.00 92.75 118 THR A N 1
ATOM 877 C CA . THR A 1 118 ? 25.110 -3.455 -24.125 1.00 92.75 118 THR A CA 1
ATOM 878 C C . THR A 1 118 ? 26.597 -3.300 -23.797 1.00 92.75 118 THR A C 1
ATOM 880 O O . THR A 1 118 ? 27.292 -2.560 -24.493 1.00 92.75 118 THR A O 1
ATOM 883 N N . LEU A 1 119 ? 27.120 -4.004 -22.787 1.00 92.94 119 LEU A N 1
ATOM 884 C CA . LEU A 1 119 ? 28.557 -4.012 -22.489 1.00 92.94 119 LEU A CA 1
ATOM 885 C C . LEU A 1 119 ? 29.371 -4.569 -23.664 1.00 92.94 119 LEU A C 1
ATOM 887 O O . LEU A 1 119 ? 30.277 -3.889 -24.143 1.00 92.94 119 LEU A O 1
ATOM 891 N N . ALA A 1 120 ? 28.988 -5.734 -24.194 1.00 93.12 120 ALA A N 1
ATOM 892 C CA . ALA A 1 120 ? 29.650 -6.329 -25.356 1.00 93.12 120 ALA A CA 1
ATOM 893 C C . ALA A 1 120 ? 29.605 -5.401 -26.586 1.00 93.12 120 ALA A C 1
ATOM 895 O O . ALA A 1 120 ? 30.605 -5.230 -27.286 1.00 93.12 120 ALA A O 1
ATOM 896 N N . PHE A 1 121 ? 28.464 -4.745 -26.830 1.00 94.19 121 PHE A N 1
ATOM 897 C CA . PHE A 1 121 ? 28.318 -3.781 -27.922 1.00 94.19 121 PHE A CA 1
ATOM 898 C C . PHE A 1 121 ? 29.277 -2.596 -27.772 1.00 94.19 121 PHE A C 1
ATOM 900 O O . PHE A 1 121 ? 29.876 -2.151 -28.753 1.00 94.19 121 PHE A O 1
ATOM 907 N N . ARG A 1 122 ? 29.433 -2.077 -26.548 1.00 89.38 122 ARG A N 1
ATOM 908 C CA . ARG A 1 122 ? 30.337 -0.956 -26.253 1.00 89.38 122 ARG A CA 1
ATOM 909 C C . ARG A 1 122 ? 31.793 -1.331 -26.454 1.00 89.38 122 ARG A C 1
ATOM 911 O O . ARG A 1 122 ? 32.521 -0.556 -27.069 1.00 89.38 122 ARG A O 1
ATOM 918 N N . GLU A 1 123 ? 32.209 -2.486 -25.947 1.00 91.94 123 GLU A N 1
ATOM 919 C CA . GLU A 1 123 ? 33.580 -2.982 -26.094 1.00 91.94 123 GLU A CA 1
ATOM 920 C C . GLU A 1 123 ? 33.949 -3.139 -27.573 1.00 91.94 123 GLU A C 1
ATOM 922 O O . GLU A 1 123 ? 34.972 -2.611 -28.019 1.00 91.94 123 GLU A O 1
ATOM 927 N N . GLU A 1 124 ? 33.065 -3.758 -28.356 1.00 93.00 124 GLU A N 1
ATOM 928 C CA . GLU A 1 124 ? 33.250 -3.918 -29.797 1.00 93.00 124 GLU A CA 1
ATOM 929 C C . GLU A 1 124 ? 33.249 -2.560 -30.522 1.00 93.00 124 GLU A C 1
ATOM 931 O O . GLU A 1 124 ? 34.138 -2.281 -31.328 1.00 93.00 124 GLU A O 1
ATOM 936 N N . SER A 1 125 ? 32.303 -1.668 -30.206 1.00 89.88 125 SER A N 1
ATOM 937 C CA . SER A 1 125 ? 32.225 -0.334 -30.823 1.00 89.88 125 SER A CA 1
ATOM 938 C C . SER A 1 125 ? 33.488 0.484 -30.552 1.00 89.88 125 SER A C 1
ATOM 940 O O . SER A 1 125 ? 34.042 1.101 -31.464 1.00 89.88 125 SER A O 1
ATOM 942 N N . ALA A 1 126 ? 33.988 0.454 -29.315 1.00 87.81 126 ALA A N 1
ATOM 943 C CA . ALA A 1 126 ? 35.220 1.130 -28.929 1.00 87.81 126 ALA A CA 1
ATOM 944 C C . ALA A 1 126 ? 36.438 0.563 -29.675 1.00 87.81 126 ALA A C 1
ATOM 946 O O . ALA A 1 126 ? 37.280 1.332 -30.152 1.00 87.81 126 ALA A O 1
ATOM 947 N N . ALA A 1 127 ? 36.519 -0.763 -29.829 1.00 88.44 127 ALA A N 1
ATOM 948 C CA . ALA A 1 127 ? 37.575 -1.409 -30.601 1.00 88.44 127 ALA A CA 1
ATOM 949 C C . ALA A 1 127 ? 37.550 -0.970 -32.076 1.00 88.44 127 ALA A C 1
ATOM 951 O O . ALA A 1 127 ? 38.594 -0.616 -32.630 1.00 88.44 127 ALA A O 1
ATOM 952 N N . ARG A 1 128 ? 36.367 -0.911 -32.703 1.00 86.75 128 ARG A N 1
ATOM 953 C CA . ARG A 1 128 ? 36.212 -0.479 -34.104 1.00 86.75 128 ARG A CA 1
ATOM 954 C C . ARG A 1 128 ? 36.601 0.980 -34.308 1.00 86.75 128 ARG A C 1
ATOM 956 O O . ARG A 1 128 ? 37.395 1.275 -35.199 1.00 86.75 128 ARG A O 1
ATOM 963 N N . ILE A 1 129 ? 36.114 1.882 -33.458 1.00 84.75 129 ILE A N 1
ATOM 964 C CA . ILE A 1 129 ? 36.411 3.320 -33.559 1.00 84.75 129 ILE A CA 1
ATOM 965 C C . ILE A 1 129 ? 37.912 3.585 -33.401 1.00 84.75 129 ILE A C 1
ATOM 967 O O . ILE A 1 129 ? 38.478 4.380 -34.154 1.00 84.75 129 ILE A O 1
ATOM 971 N N . LYS A 1 130 ? 38.575 2.882 -32.472 1.00 84.19 130 LYS A N 1
ATOM 972 C CA . LYS A 1 130 ? 40.024 2.997 -32.259 1.00 84.19 130 LYS A CA 1
ATOM 973 C C . LYS A 1 130 ? 40.825 2.592 -33.499 1.00 84.19 130 LYS A C 1
ATOM 975 O O . LYS A 1 130 ? 41.778 3.283 -33.846 1.00 84.19 130 LYS A O 1
ATOM 980 N N . THR A 1 131 ? 40.451 1.496 -34.156 1.00 83.19 131 THR A N 1
ATOM 981 C CA . THR A 1 131 ? 41.149 0.988 -35.350 1.00 83.19 131 THR A CA 1
ATOM 982 C C . THR A 1 131 ? 40.965 1.897 -36.566 1.00 83.19 131 THR A C 1
ATOM 984 O O . THR A 1 131 ? 41.878 2.043 -37.373 1.00 83.19 131 THR A O 1
ATOM 987 N N . LEU A 1 132 ? 39.805 2.544 -36.689 1.00 79.06 132 LEU A N 1
ATOM 988 C CA . LEU A 1 132 ? 39.440 3.353 -37.857 1.00 79.06 132 LEU A CA 1
ATOM 989 C C . LEU A 1 132 ? 39.899 4.817 -37.766 1.00 79.06 132 LEU A C 1
ATOM 991 O O . LEU A 1 132 ? 39.606 5.595 -38.667 1.00 79.06 132 LEU A O 1
ATOM 995 N N . HIS A 1 133 ? 40.595 5.211 -36.690 1.00 72.69 133 HIS A N 1
ATOM 996 C CA . HIS A 1 133 ? 40.909 6.617 -36.381 1.00 72.69 133 HIS A CA 1
ATOM 997 C C . HIS A 1 133 ? 39.670 7.535 -36.441 1.00 72.69 133 HIS A C 1
ATOM 999 O O . HIS A 1 133 ? 39.781 8.720 -36.759 1.00 72.69 133 HIS A O 1
ATOM 1005 N N . GLY A 1 134 ? 38.482 6.989 -36.151 1.00 67.06 134 GLY A N 1
ATOM 1006 C CA . GLY A 1 134 ? 37.228 7.736 -36.207 1.00 67.06 134 GLY A CA 1
ATOM 1007 C C . GLY A 1 134 ? 37.243 8.908 -35.228 1.00 67.06 134 GLY A C 1
ATOM 1008 O O . GLY A 1 134 ? 37.883 8.831 -34.181 1.00 67.06 134 GLY A O 1
ATOM 1009 N N . ASN A 1 135 ? 36.542 9.996 -35.556 1.00 74.19 135 ASN A N 1
ATOM 1010 C CA . ASN A 1 135 ? 36.423 11.151 -34.669 1.00 74.19 135 ASN A CA 1
ATOM 1011 C C . ASN A 1 135 ? 35.395 10.870 -33.551 1.00 74.19 135 ASN A C 1
ATOM 1013 O O . ASN A 1 135 ? 34.186 10.950 -33.802 1.00 74.19 135 ASN A O 1
ATOM 1017 N N . PRO A 1 136 ? 35.833 10.609 -32.304 1.00 68.25 136 PRO A N 1
ATOM 1018 C CA . PRO A 1 136 ? 34.934 10.261 -31.208 1.00 68.25 136 PRO A CA 1
ATOM 1019 C C . PRO A 1 136 ? 34.014 11.417 -30.794 1.00 68.25 136 PRO A C 1
ATOM 1021 O O . PRO A 1 136 ? 33.043 11.176 -30.085 1.00 68.25 136 PRO A O 1
ATOM 1024 N N . ALA A 1 137 ? 34.275 12.653 -31.234 1.00 76.44 137 ALA A N 1
ATOM 1025 C CA . ALA A 1 137 ? 33.408 13.799 -30.966 1.00 76.44 137 ALA A CA 1
ATOM 1026 C C . ALA A 1 137 ? 32.145 13.829 -31.850 1.00 76.44 137 ALA A C 1
ATOM 1028 O O . ALA A 1 137 ? 31.181 14.505 -31.504 1.00 76.44 137 ALA A O 1
ATOM 1029 N N . VAL A 1 138 ? 32.128 13.101 -32.976 1.00 77.50 138 VAL A N 1
ATOM 1030 C CA . VAL A 1 138 ? 31.010 13.109 -33.944 1.00 77.50 138 VAL A CA 1
ATOM 1031 C C . VAL A 1 138 ? 29.934 12.081 -33.593 1.00 77.50 138 VAL A C 1
ATOM 1033 O O . VAL A 1 138 ? 28.752 12.299 -33.857 1.00 77.50 138 VAL A O 1
ATOM 1036 N N . LEU A 1 139 ? 30.324 10.968 -32.968 1.00 80.00 139 LEU A N 1
ATOM 1037 C CA . LEU A 1 139 ? 29.393 9.890 -32.650 1.00 80.00 139 LEU A CA 1
ATOM 1038 C C . LEU A 1 139 ? 28.316 10.291 -31.618 1.00 80.00 139 LEU A C 1
ATOM 1040 O O . LEU A 1 139 ? 27.146 10.023 -31.889 1.00 80.00 139 LEU A O 1
ATOM 1044 N N . PRO A 1 140 ? 28.629 10.936 -30.472 1.00 83.62 140 PRO A N 1
ATOM 1045 C CA . PRO A 1 140 ? 27.613 11.231 -29.460 1.00 83.62 140 PRO A CA 1
ATOM 1046 C C . PRO A 1 140 ? 26.478 12.143 -29.963 1.00 83.62 140 PRO A C 1
ATOM 1048 O O . PRO A 1 140 ? 25.318 11.792 -29.745 1.00 83.62 140 PRO A O 1
ATOM 1051 N N . PRO A 1 141 ? 26.745 13.247 -30.697 1.00 83.50 141 PRO A N 1
ATOM 1052 C CA . PRO A 1 141 ? 25.680 14.048 -31.302 1.00 83.50 141 PRO A CA 1
ATOM 1053 C C . PRO A 1 141 ? 24.829 13.266 -32.312 1.00 83.50 141 PRO A C 1
ATOM 1055 O O . PRO A 1 141 ? 23.612 13.442 -32.353 1.00 83.50 141 PRO A O 1
ATOM 1058 N N . SER A 1 142 ? 25.445 12.381 -33.104 1.00 81.69 142 SER A N 1
ATOM 1059 C CA . SER A 1 142 ? 24.734 11.550 -34.086 1.00 81.69 142 SER A CA 1
ATOM 1060 C C . SER A 1 142 ? 23.806 10.533 -33.414 1.00 81.69 142 SER A C 1
ATOM 1062 O O . SER A 1 142 ? 22.640 10.420 -33.793 1.00 81.69 142 SER A O 1
ATOM 1064 N N . VAL A 1 143 ? 24.284 9.860 -32.364 1.00 87.19 143 VAL A N 1
ATOM 1065 C CA . VAL A 1 143 ? 23.484 8.944 -31.538 1.00 87.19 143 VAL A CA 1
ATOM 1066 C C . VAL A 1 143 ? 22.323 9.685 -30.880 1.00 87.19 143 VAL A C 1
ATOM 1068 O O . VAL A 1 143 ? 21.180 9.250 -30.998 1.00 87.19 143 VAL A O 1
ATOM 1071 N N . GLN A 1 144 ? 22.587 10.830 -30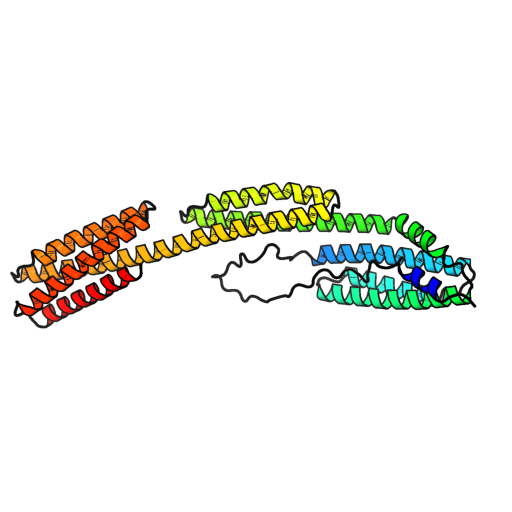.246 1.00 88.25 144 GLN A N 1
ATOM 1072 C CA . GLN A 1 144 ? 21.541 11.620 -29.597 1.00 88.25 144 GLN A CA 1
ATOM 1073 C C . GLN A 1 144 ? 20.473 12.070 -30.600 1.00 88.25 144 GLN A C 1
ATOM 1075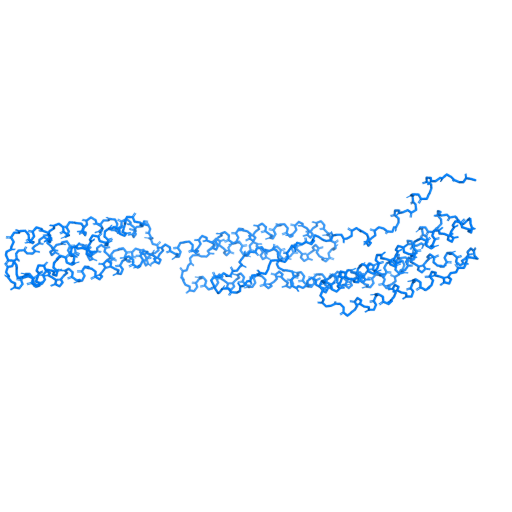 O O . GLN A 1 144 ? 19.282 11.967 -30.316 1.00 88.25 144 GLN A O 1
ATOM 1080 N N . SER A 1 145 ? 20.886 12.531 -31.783 1.00 87.94 145 SER A N 1
ATOM 1081 C CA . SER A 1 145 ? 19.965 12.924 -32.851 1.00 87.94 145 SER A CA 1
ATOM 1082 C C . SER A 1 145 ? 19.080 11.755 -33.297 1.00 87.94 145 SER A C 1
ATOM 1084 O O . SER A 1 145 ? 17.862 11.915 -33.382 1.00 87.94 145 SER A O 1
ATOM 1086 N N . ALA A 1 146 ? 19.658 10.566 -33.493 1.00 89.38 146 ALA A N 1
ATOM 1087 C CA . ALA A 1 146 ? 18.914 9.367 -33.874 1.00 89.38 146 ALA A CA 1
ATOM 1088 C C . ALA A 1 146 ? 17.908 8.924 -32.796 1.00 89.38 146 ALA A C 1
ATOM 1090 O O . ALA A 1 146 ? 16.768 8.581 -33.117 1.00 89.38 146 ALA A O 1
ATOM 1091 N N . VAL A 1 147 ? 18.296 8.973 -31.517 1.00 90.94 147 VAL A N 1
ATOM 1092 C CA . VAL A 1 147 ? 17.406 8.643 -30.392 1.00 90.94 147 VAL A CA 1
ATOM 1093 C C . VAL A 1 147 ? 16.254 9.645 -30.298 1.00 90.94 147 VAL A C 1
ATOM 1095 O O . VAL A 1 147 ? 15.100 9.228 -30.224 1.00 90.94 147 VAL A O 1
ATOM 1098 N N . THR A 1 148 ? 16.539 10.950 -30.357 1.00 90.50 148 THR A N 1
ATOM 1099 C CA . THR A 1 148 ? 15.516 12.009 -30.295 1.00 90.50 148 THR A CA 1
ATOM 1100 C C . THR A 1 148 ? 14.544 11.942 -31.480 1.00 90.50 148 THR A 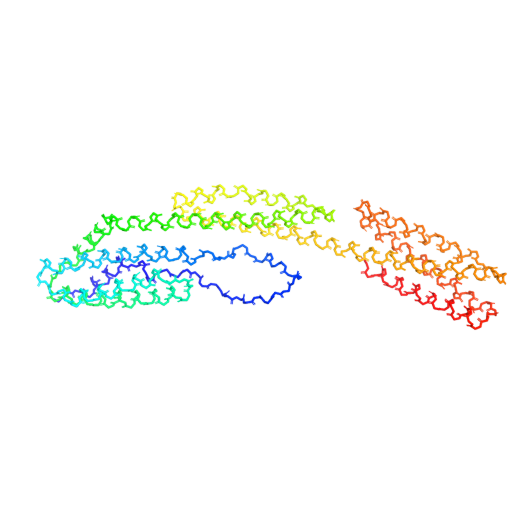C 1
ATOM 1102 O O . THR A 1 148 ? 13.343 12.152 -31.312 1.00 90.50 148 THR A O 1
ATOM 1105 N N . ALA A 1 149 ? 15.034 11.631 -32.684 1.00 92.44 149 ALA A N 1
ATOM 1106 C CA . ALA A 1 149 ? 14.199 11.533 -33.882 1.00 92.44 149 ALA A CA 1
ATOM 1107 C C . ALA A 1 149 ? 13.331 10.259 -33.918 1.00 92.44 149 ALA A C 1
ATOM 1109 O O . ALA A 1 149 ? 12.317 10.222 -34.625 1.00 92.44 149 ALA A O 1
ATOM 1110 N N . SER A 1 150 ? 13.690 9.224 -33.151 1.00 95.94 150 SER A N 1
ATOM 1111 C CA . SER A 1 150 ? 13.032 7.919 -33.192 1.00 95.94 150 SER A CA 1
ATOM 1112 C C . SER A 1 150 ? 11.556 7.994 -32.782 1.00 95.94 150 SER A C 1
ATOM 1114 O O . SER A 1 150 ? 11.201 8.265 -31.633 1.00 95.94 150 SER A O 1
ATOM 1116 N N . VAL A 1 151 ? 10.670 7.702 -33.740 1.00 96.19 151 VAL A N 1
ATOM 1117 C CA . VAL A 1 151 ? 9.218 7.589 -33.508 1.00 96.19 151 VAL A CA 1
ATOM 1118 C C . VAL A 1 151 ? 8.913 6.452 -32.532 1.00 96.19 151 VAL A C 1
ATOM 1120 O O . VAL A 1 151 ? 8.076 6.611 -31.648 1.00 96.19 151 VAL A O 1
ATOM 1123 N N . ARG A 1 152 ? 9.640 5.330 -32.632 1.00 95.00 152 ARG A N 1
ATOM 1124 C CA . ARG A 1 152 ? 9.476 4.182 -31.729 1.00 95.00 152 ARG A CA 1
ATOM 1125 C C . ARG A 1 152 ? 9.837 4.533 -30.285 1.00 95.00 152 ARG A C 1
ATOM 1127 O O . ARG A 1 152 ? 9.127 4.111 -29.380 1.00 95.00 152 ARG A O 1
ATOM 1134 N N . VAL A 1 153 ? 10.897 5.319 -30.066 1.00 94.44 153 VAL A N 1
ATOM 1135 C CA . VAL A 1 153 ? 11.277 5.785 -28.718 1.00 94.44 153 VAL A CA 1
ATOM 1136 C C . VAL A 1 153 ? 10.167 6.639 -28.113 1.00 94.44 153 VAL A C 1
ATOM 1138 O O . VAL A 1 153 ? 9.755 6.362 -26.992 1.00 94.44 153 VAL A O 1
ATOM 1141 N N . ARG A 1 154 ? 9.651 7.624 -28.859 1.00 95.75 154 ARG A N 1
ATOM 1142 C CA . ARG A 1 154 ? 8.556 8.491 -28.392 1.00 95.75 154 ARG A CA 1
ATOM 1143 C C . ARG A 1 154 ? 7.280 7.702 -28.096 1.00 95.75 154 ARG A C 1
ATOM 1145 O O . ARG A 1 154 ? 6.708 7.852 -27.028 1.00 95.75 154 ARG A O 1
ATOM 1152 N N . SER A 1 155 ? 6.892 6.791 -28.987 1.00 97.12 155 SER A N 1
ATOM 1153 C CA . SER A 1 155 ? 5.708 5.948 -28.787 1.00 97.12 155 SER A CA 1
ATOM 1154 C C . SER A 1 155 ? 5.802 5.077 -27.530 1.00 97.12 155 SER A C 1
ATOM 1156 O O . SER A 1 155 ? 4.817 4.954 -26.807 1.00 97.12 155 SER A O 1
ATOM 1158 N N . LEU A 1 156 ? 6.967 4.480 -27.252 1.00 95.50 156 LEU A N 1
ATOM 1159 C CA . LEU A 1 156 ? 7.160 3.664 -26.049 1.00 95.50 156 LEU A CA 1
ATOM 1160 C C . LEU A 1 156 ? 7.264 4.513 -24.778 1.00 95.50 156 LEU A C 1
ATOM 1162 O O . LEU A 1 156 ? 6.859 4.059 -23.712 1.00 95.50 156 LEU A O 1
ATOM 1166 N N . GLU A 1 157 ? 7.764 5.745 -24.885 1.00 94.38 157 GLU A N 1
ATOM 1167 C CA . GLU A 1 157 ? 7.722 6.718 -23.792 1.00 94.38 157 GLU A CA 1
ATOM 1168 C C . GLU A 1 157 ? 6.284 7.053 -23.396 1.00 94.38 157 GLU A C 1
ATOM 1170 O O . GLU A 1 157 ? 5.928 6.990 -22.220 1.00 94.38 157 GLU A O 1
ATOM 1175 N N . ASP A 1 158 ? 5.450 7.373 -24.385 1.00 95.31 158 ASP A N 1
ATOM 1176 C CA . ASP A 1 158 ? 4.040 7.687 -24.176 1.00 95.31 158 ASP A CA 1
ATOM 1177 C C . ASP A 1 158 ? 3.298 6.483 -23.582 1.00 95.31 158 ASP A C 1
ATOM 1179 O O . ASP A 1 158 ? 2.555 6.635 -22.610 1.00 95.31 158 ASP A O 1
ATOM 1183 N N . GLN A 1 159 ? 3.569 5.273 -24.088 1.00 94.81 159 GLN A N 1
ATOM 1184 C CA . GLN A 1 159 ? 3.013 4.033 -23.544 1.00 94.81 159 GLN A CA 1
ATOM 1185 C C . GLN A 1 159 ? 3.434 3.799 -22.086 1.00 94.81 159 GLN A C 1
ATOM 1187 O O . GLN A 1 159 ? 2.598 3.407 -21.267 1.00 94.81 159 GLN A O 1
ATOM 1192 N N . TYR A 1 160 ? 4.703 4.038 -21.738 1.00 93.00 160 TYR A N 1
ATOM 1193 C CA . TYR A 1 160 ? 5.178 3.946 -20.356 1.00 93.00 160 TYR A CA 1
ATOM 1194 C C . TYR A 1 160 ? 4.407 4.900 -19.444 1.00 93.00 160 TYR A C 1
ATOM 1196 O O . TYR A 1 160 ? 3.849 4.461 -18.436 1.00 93.00 160 TYR A O 1
ATOM 1204 N N . TRP A 1 161 ? 4.315 6.177 -19.813 1.00 93.25 161 TRP A N 1
ATOM 1205 C CA . TRP A 1 161 ? 3.621 7.174 -19.000 1.00 93.25 161 TRP A CA 1
ATOM 1206 C C . TRP A 1 161 ? 2.124 6.902 -18.881 1.00 93.25 161 TRP A C 1
ATOM 1208 O O . TRP A 1 161 ? 1.569 7.038 -17.790 1.00 93.25 161 TRP A O 1
ATOM 1218 N N . GLN A 1 162 ? 1.476 6.444 -19.950 1.00 94.31 162 GLN A N 1
ATOM 1219 C CA . GLN A 1 162 ? 0.076 6.026 -19.909 1.00 94.31 162 GLN A CA 1
ATOM 1220 C C . GLN A 1 162 ? -0.131 4.828 -18.971 1.00 94.31 162 GLN A C 1
ATOM 1222 O O . GLN A 1 162 ? -1.040 4.841 -18.136 1.00 94.31 162 GLN A O 1
ATOM 1227 N N . THR A 1 163 ? 0.728 3.810 -19.077 1.00 89.12 163 THR A N 1
ATOM 1228 C CA . THR A 1 163 ? 0.668 2.596 -18.244 1.00 89.12 163 THR A CA 1
ATOM 1229 C C . THR A 1 163 ? 0.895 2.935 -16.775 1.00 89.12 163 THR A C 1
ATOM 1231 O O . THR A 1 163 ? 0.122 2.504 -15.917 1.00 89.12 163 THR A O 1
ATOM 1234 N N . ARG A 1 164 ? 1.915 3.752 -16.483 1.00 87.31 164 ARG A N 1
ATOM 1235 C CA . ARG A 1 164 ? 2.230 4.241 -15.137 1.00 87.31 164 ARG A CA 1
ATOM 1236 C C . ARG A 1 164 ? 1.061 5.020 -14.549 1.00 87.31 164 ARG A C 1
ATOM 1238 O O . ARG A 1 164 ? 0.603 4.683 -13.465 1.00 87.31 164 ARG A O 1
ATOM 1245 N N . THR A 1 165 ? 0.536 5.996 -15.287 1.00 89.00 165 THR A N 1
ATOM 1246 C CA . THR A 1 165 ? -0.573 6.842 -14.825 1.00 89.00 165 THR A CA 1
ATOM 1247 C C . THR A 1 165 ? -1.810 6.014 -14.499 1.00 89.00 165 THR A C 1
ATOM 1249 O O . THR A 1 165 ? -2.364 6.128 -13.409 1.00 89.00 165 THR A O 1
ATOM 1252 N N . THR A 1 166 ? -2.211 5.132 -15.418 1.00 88.94 166 THR A N 1
ATOM 1253 C CA . THR A 1 166 ? -3.385 4.266 -15.240 1.00 88.94 166 THR A CA 1
ATOM 1254 C C . THR A 1 166 ? -3.216 3.351 -14.029 1.00 88.94 166 THR A C 1
ATOM 1256 O O . THR A 1 166 ? -4.113 3.255 -13.196 1.00 88.94 166 THR A O 1
ATOM 1259 N N . SER A 1 167 ? -2.049 2.713 -13.902 1.00 81.44 167 SER A N 1
ATOM 1260 C CA . SER A 1 167 ? -1.784 1.745 -12.834 1.00 81.44 167 SER A CA 1
ATOM 1261 C C . SER A 1 167 ? -1.682 2.407 -11.460 1.00 81.44 167 SER A C 1
ATOM 1263 O O . SER A 1 167 ? -2.245 1.896 -10.495 1.00 81.44 167 SER A O 1
ATOM 1265 N N . GLU A 1 168 ? -0.986 3.544 -11.356 1.00 82.50 168 GLU A N 1
ATOM 1266 C CA . GLU A 1 168 ? -0.827 4.258 -10.086 1.00 82.50 168 GLU A CA 1
ATOM 1267 C C . GLU A 1 168 ? -2.155 4.840 -9.586 1.00 82.50 168 GLU A C 1
ATOM 1269 O O . GLU A 1 168 ? -2.456 4.721 -8.396 1.00 82.50 168 GLU A O 1
ATOM 1274 N N . LEU A 1 169 ? -2.976 5.413 -10.475 1.00 87.44 169 LEU A N 1
ATOM 1275 C CA . LEU A 1 169 ? -4.287 5.947 -10.099 1.00 87.44 169 LEU A CA 1
ATOM 1276 C C . LEU A 1 169 ? -5.282 4.839 -9.740 1.00 87.44 169 LEU A C 1
ATOM 1278 O O . LEU A 1 169 ? -5.964 4.962 -8.728 1.00 87.44 169 LEU A O 1
ATOM 1282 N N . ALA A 1 170 ? -5.318 3.733 -10.489 1.00 81.94 170 ALA A N 1
ATOM 1283 C CA . ALA A 1 170 ? -6.170 2.593 -10.143 1.00 81.94 170 ALA A CA 1
ATOM 1284 C C . ALA A 1 170 ? -5.794 1.990 -8.778 1.00 81.94 170 ALA A C 1
ATOM 1286 O O . ALA A 1 170 ? -6.666 1.663 -7.975 1.00 81.94 170 ALA A O 1
ATOM 1287 N N . ALA A 1 171 ? -4.494 1.887 -8.481 1.00 75.00 171 ALA A N 1
ATOM 1288 C CA . ALA A 1 171 ? -4.029 1.402 -7.186 1.00 75.00 171 ALA A CA 1
ATOM 1289 C C . ALA A 1 171 ? -4.342 2.384 -6.044 1.00 75.00 171 ALA A C 1
ATOM 1291 O O . ALA A 1 171 ? -4.597 1.955 -4.920 1.00 75.00 171 ALA A O 1
ATOM 1292 N N . PHE A 1 172 ? -4.320 3.694 -6.309 1.00 82.31 172 PHE A N 1
ATOM 1293 C CA . PHE A 1 172 ? -4.789 4.697 -5.356 1.00 82.31 172 PHE A CA 1
ATOM 1294 C C . PHE A 1 172 ? -6.290 4.525 -5.069 1.00 82.31 172 PHE A C 1
ATOM 1296 O O . PHE A 1 172 ? -6.678 4.456 -3.902 1.00 82.31 172 PHE A O 1
ATOM 1303 N N . ASP A 1 173 ? -7.108 4.409 -6.117 1.00 83.56 173 ASP A N 1
ATOM 1304 C CA . ASP A 1 173 ? -8.569 4.314 -6.020 1.00 83.56 173 ASP A CA 1
ATOM 1305 C C . ASP A 1 173 ? -9.010 3.076 -5.240 1.00 83.56 173 ASP A C 1
ATOM 1307 O O . ASP A 1 173 ? -9.796 3.190 -4.300 1.00 83.56 173 ASP A O 1
ATOM 1311 N N . LEU A 1 174 ? -8.419 1.918 -5.547 1.00 76.94 174 LEU A N 1
ATOM 1312 C CA . LEU A 1 174 ? -8.689 0.670 -4.833 1.00 76.94 174 LEU A CA 1
ATOM 1313 C C . LEU A 1 174 ? -8.424 0.798 -3.324 1.00 76.94 174 LEU A C 1
ATOM 1315 O O . LEU A 1 174 ? -9.206 0.315 -2.508 1.00 76.94 174 LEU A O 1
ATOM 1319 N N . ARG A 1 175 ? -7.338 1.471 -2.926 1.00 74.19 175 ARG A N 1
ATOM 1320 C CA . ARG A 1 175 ? -7.010 1.662 -1.502 1.00 74.19 175 ARG A CA 1
ATOM 1321 C C . ARG A 1 175 ? -7.979 2.616 -0.815 1.00 74.19 175 ARG A C 1
ATOM 1323 O O . ARG A 1 175 ? -8.359 2.369 0.327 1.00 74.19 175 ARG A O 1
ATOM 1330 N N . ALA A 1 176 ? -8.370 3.696 -1.490 1.00 80.19 176 ALA A N 1
ATOM 1331 C CA . ALA A 1 176 ? -9.368 4.620 -0.962 1.00 80.19 176 ALA A CA 1
ATOM 1332 C C . ALA A 1 176 ? -10.719 3.910 -0.756 1.00 80.19 176 ALA A C 1
ATOM 1334 O O . ALA A 1 176 ? -11.346 4.075 0.290 1.00 80.19 176 ALA A O 1
ATOM 1335 N N . GLU A 1 177 ? -11.123 3.052 -1.696 1.00 78.75 177 GLU A N 1
ATOM 1336 C CA . GLU A 1 177 ? -12.330 2.224 -1.594 1.00 78.75 177 GLU A CA 1
ATOM 1337 C C . GLU A 1 177 ? -12.250 1.208 -0.442 1.00 78.75 177 GLU A C 1
ATOM 1339 O O . GLU A 1 177 ? -13.185 1.092 0.355 1.00 78.75 177 GLU A O 1
ATOM 1344 N N . GLN A 1 178 ? -11.120 0.511 -0.291 1.00 76.00 178 GLN A N 1
ATOM 1345 C CA . GLN A 1 178 ? -10.886 -0.411 0.827 1.00 76.00 178 GLN A CA 1
ATOM 1346 C C . GLN A 1 178 ? -10.939 0.309 2.183 1.00 76.00 178 GLN A C 1
ATOM 1348 O O . GLN A 1 178 ? -11.576 -0.176 3.121 1.00 76.00 178 GLN A O 1
ATOM 1353 N N . ALA A 1 179 ? -10.317 1.486 2.288 1.00 76.94 179 ALA A N 1
ATOM 1354 C CA . ALA A 1 179 ? -10.367 2.312 3.490 1.00 76.94 179 ALA A CA 1
ATOM 1355 C C . ALA A 1 179 ? -11.799 2.778 3.801 1.00 76.94 179 ALA A C 1
ATOM 1357 O O . ALA A 1 179 ? -12.231 2.710 4.953 1.00 76.94 179 ALA A O 1
ATOM 1358 N N . GLN A 1 180 ? -12.568 3.180 2.784 1.00 83.00 180 GLN A N 1
ATOM 1359 C CA . GLN A 1 180 ? -13.970 3.565 2.955 1.00 83.00 180 GLN A CA 1
ATOM 1360 C C . GLN A 1 180 ? -14.839 2.377 3.389 1.00 83.00 180 GLN A C 1
ATOM 1362 O O . GLN A 1 180 ? -15.703 2.538 4.252 1.00 83.00 180 GLN A O 1
ATOM 1367 N N . THR A 1 181 ? -14.584 1.184 2.845 1.00 74.44 181 THR A N 1
ATOM 1368 C CA . THR A 1 181 ? -15.259 -0.067 3.232 1.00 74.44 181 THR A CA 1
ATOM 1369 C C . THR A 1 181 ? -14.985 -0.412 4.695 1.00 74.44 181 THR A C 1
ATOM 1371 O O . THR A 1 181 ? -15.905 -0.754 5.438 1.00 74.44 181 THR A O 1
ATOM 1374 N N . LEU A 1 182 ? -13.737 -0.254 5.147 1.00 76.69 182 LEU A N 1
ATOM 1375 C CA . LEU A 1 182 ? -13.368 -0.429 6.551 1.00 76.69 182 LEU A CA 1
ATOM 1376 C C . LEU A 1 182 ? -14.106 0.560 7.464 1.00 76.69 182 LEU A C 1
ATOM 1378 O O . LEU A 1 182 ? -14.651 0.147 8.486 1.00 76.69 182 LEU A O 1
ATOM 1382 N N . LEU A 1 183 ? -14.155 1.847 7.105 1.00 80.56 183 LEU A N 1
ATOM 1383 C CA . LEU A 1 183 ? -14.891 2.842 7.891 1.00 80.56 183 LEU A CA 1
ATOM 1384 C C . LEU A 1 183 ? -16.395 2.564 7.921 1.00 80.56 183 LEU A C 1
ATOM 1386 O O . LEU A 1 183 ? -17.019 2.742 8.964 1.00 80.56 183 LEU A O 1
ATOM 1390 N N . ALA A 1 184 ? -16.976 2.096 6.814 1.00 77.00 184 ALA A N 1
ATOM 1391 C CA . ALA A 1 184 ? -18.378 1.692 6.770 1.00 77.00 184 ALA A CA 1
ATOM 1392 C C . ALA A 1 184 ? -18.656 0.525 7.730 1.00 77.00 184 ALA A C 1
ATOM 1394 O O . ALA A 1 184 ? -19.630 0.578 8.479 1.00 77.00 184 ALA A O 1
ATOM 1395 N N . ALA A 1 185 ? -17.771 -0.477 7.769 1.00 70.62 185 ALA A N 1
ATOM 1396 C CA . ALA A 1 185 ? -17.870 -1.595 8.705 1.00 70.62 185 ALA A CA 1
ATOM 1397 C C . ALA A 1 185 ? -17.706 -1.151 10.170 1.00 70.62 185 ALA A C 1
ATOM 1399 O O . ALA A 1 185 ? -18.424 -1.625 11.048 1.00 70.62 185 ALA A O 1
ATOM 1400 N N . LEU A 1 186 ? -16.791 -0.222 10.462 1.00 73.75 186 LEU A N 1
ATOM 1401 C CA . LEU A 1 186 ? -16.649 0.333 11.813 1.00 73.75 186 LEU A CA 1
ATOM 1402 C C . LEU A 1 186 ? -17.906 1.111 12.224 1.00 73.75 186 LEU A C 1
ATOM 1404 O O . LEU A 1 186 ? -18.448 0.884 13.301 1.00 73.75 186 LEU A O 1
ATOM 1408 N N . ARG A 1 187 ? -18.433 1.950 11.331 1.00 82.00 187 ARG A N 1
ATOM 1409 C CA . ARG A 1 187 ? -19.664 2.707 11.569 1.00 82.00 187 ARG A CA 1
ATOM 1410 C C . ARG A 1 187 ? -20.884 1.811 11.773 1.00 82.00 187 ARG A C 1
ATOM 1412 O O . ARG A 1 187 ? -21.732 2.144 12.587 1.00 82.00 187 ARG A O 1
ATOM 1419 N N . SER A 1 188 ? -20.991 0.690 11.055 1.00 70.62 188 SER A N 1
ATOM 1420 C CA . SER A 1 188 ? -22.094 -0.264 11.254 1.00 70.62 188 SER A CA 1
ATOM 1421 C C . SER A 1 188 ? -22.043 -0.990 12.599 1.00 70.62 188 SER A C 1
ATOM 1423 O O . SER A 1 188 ? -23.036 -1.590 12.989 1.00 70.62 188 SER A O 1
ATOM 1425 N N . ASN A 1 189 ? -20.898 -0.950 13.285 1.00 70.56 189 ASN A N 1
ATOM 1426 C CA . ASN A 1 189 ? -20.733 -1.430 14.656 1.00 70.56 189 ASN A CA 1
ATOM 1427 C C . ASN A 1 189 ? -20.778 -0.269 15.672 1.00 70.56 189 ASN A C 1
ATOM 1429 O O . ASN A 1 189 ? -20.219 -0.385 16.757 1.00 70.56 189 ASN A O 1
ATOM 1433 N N . ASP A 1 190 ? -21.397 0.856 15.295 1.00 74.25 190 ASP A N 1
ATOM 1434 C CA . ASP A 1 190 ? -21.607 2.050 16.123 1.00 74.25 190 ASP A CA 1
ATOM 1435 C C . ASP A 1 190 ? -20.325 2.723 16.653 1.00 74.25 190 ASP A C 1
ATOM 1437 O O . ASP A 1 190 ? -20.364 3.495 17.611 1.00 74.25 190 ASP A O 1
ATOM 1441 N N . TYR A 1 191 ? -19.178 2.496 16.003 1.00 75.75 191 TYR A N 1
ATOM 1442 C CA . TYR A 1 191 ? -17.940 3.190 16.354 1.00 75.75 191 TYR A CA 1
ATOM 1443 C C . TYR A 1 191 ? -17.909 4.636 15.834 1.00 75.75 191 TYR A C 1
ATOM 1445 O O . TYR A 1 191 ? -18.346 4.934 14.718 1.00 75.75 191 TYR A O 1
ATOM 1453 N N . GLU A 1 192 ? -17.321 5.532 16.632 1.00 83.38 192 GLU A N 1
ATOM 1454 C CA . GLU A 1 192 ? -16.977 6.903 16.239 1.00 83.38 192 GLU A CA 1
ATOM 1455 C C . GLU A 1 192 ? -15.886 6.851 15.154 1.00 83.38 192 GLU A C 1
ATOM 1457 O O . GLU A 1 192 ? -14.832 6.253 15.360 1.00 83.38 192 GLU A O 1
ATOM 1462 N N . ILE A 1 193 ? -16.144 7.427 13.973 1.00 85.19 193 ILE A N 1
ATOM 1463 C CA . ILE A 1 193 ? -15.215 7.370 12.828 1.00 85.19 193 ILE A CA 1
ATOM 1464 C C . ILE A 1 193 ? -14.782 8.745 12.307 1.00 85.19 193 ILE A C 1
ATOM 1466 O O . ILE A 1 193 ? -14.083 8.797 11.294 1.00 85.19 193 ILE A O 1
ATOM 1470 N N . THR A 1 194 ? -15.193 9.856 12.923 1.00 91.25 194 THR A N 1
ATOM 1471 C CA . THR A 1 194 ? -15.030 11.210 12.358 1.00 91.25 194 THR A CA 1
ATOM 1472 C C . THR A 1 194 ? -13.567 11.514 12.069 1.00 91.25 194 THR A C 1
ATOM 1474 O O . THR A 1 194 ? -13.231 11.863 10.938 1.00 91.25 194 THR A O 1
ATOM 1477 N N . ALA A 1 195 ? -12.673 11.268 13.030 1.00 86.44 195 ALA A N 1
ATOM 1478 C CA . ALA A 1 195 ? -11.242 11.521 12.854 1.00 86.44 195 ALA A CA 1
ATOM 1479 C C . ALA A 1 195 ? -10.626 10.689 11.709 1.00 86.44 195 ALA A C 1
ATOM 1481 O O . ALA A 1 195 ? -9.792 11.177 10.941 1.00 86.44 195 ALA A O 1
ATOM 1482 N N . ALA A 1 196 ? -11.047 9.430 11.559 1.00 77.50 196 ALA A N 1
ATOM 1483 C CA . ALA A 1 196 ? -10.568 8.570 10.479 1.00 77.50 196 ALA A CA 1
ATOM 1484 C C . ALA A 1 196 ? -11.167 8.975 9.117 1.00 77.50 196 ALA A C 1
ATOM 1486 O O . ALA A 1 196 ? -10.465 8.967 8.103 1.00 77.50 196 ALA A O 1
ATOM 1487 N N . GLN A 1 197 ? -12.435 9.393 9.081 1.00 92.00 197 GLN A N 1
ATOM 1488 C CA . GLN A 1 197 ? -13.111 9.871 7.872 1.00 92.00 197 GLN A CA 1
ATOM 1489 C C . GLN A 1 197 ? -12.529 11.199 7.371 1.00 92.00 197 GLN A C 1
ATOM 1491 O O . GLN A 1 197 ? -12.381 11.384 6.159 1.00 92.00 197 GLN A O 1
ATOM 1496 N N . GLU A 1 198 ? -12.148 12.107 8.270 1.00 93.25 198 GLU A N 1
ATOM 1497 C CA . GLU A 1 198 ? -11.426 13.336 7.922 1.00 93.25 198 GLU A CA 1
ATOM 1498 C C . GLU A 1 198 ? -10.106 13.014 7.214 1.00 93.25 198 GLU A C 1
ATOM 1500 O O . GLU A 1 198 ? -9.828 13.554 6.141 1.00 93.25 198 GLU A O 1
ATOM 1505 N N . LYS A 1 199 ? -9.329 12.062 7.748 1.00 84.75 199 LYS A N 1
ATOM 1506 C CA . LYS A 1 199 ? -8.072 11.624 7.124 1.00 84.75 199 LYS A CA 1
ATOM 1507 C C . LYS A 1 199 ? -8.284 10.960 5.769 1.00 84.75 199 LYS A C 1
ATOM 1509 O O . LYS A 1 199 ? -7.529 11.234 4.838 1.00 84.75 199 LYS A O 1
ATOM 1514 N N . LEU A 1 200 ? -9.318 10.136 5.617 1.00 86.62 200 L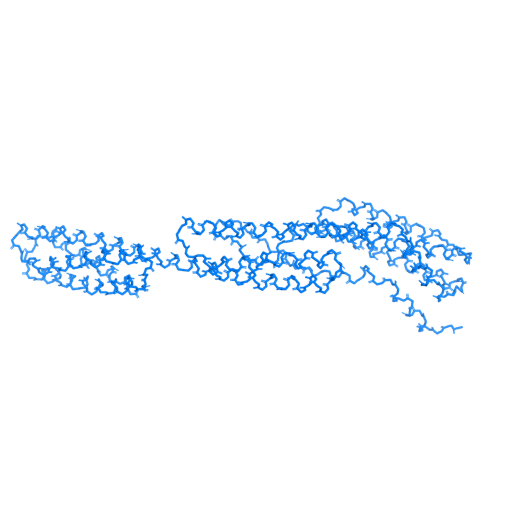EU A N 1
ATOM 1515 C CA . LEU A 1 200 ? -9.640 9.531 4.323 1.00 86.62 200 LEU A CA 1
ATOM 1516 C C . LEU A 1 200 ? -10.083 10.576 3.285 1.00 86.62 200 LEU A C 1
ATOM 1518 O O . LEU A 1 200 ? -9.739 10.471 2.104 1.00 86.62 200 LEU A O 1
ATOM 1522 N N . THR A 1 201 ? -10.792 11.616 3.721 1.00 92.25 201 THR A N 1
ATOM 1523 C CA . THR A 1 201 ? -11.161 12.752 2.865 1.00 92.25 201 THR A CA 1
ATOM 1524 C C . THR A 1 201 ? -9.914 13.515 2.423 1.00 92.25 201 THR A C 1
ATOM 1526 O O . THR A 1 201 ? -9.750 13.774 1.231 1.00 92.25 201 THR A O 1
ATOM 1529 N N . GLU A 1 202 ? -8.992 13.795 3.351 1.00 89.38 202 GLU A N 1
ATOM 1530 C CA . GLU A 1 202 ? -7.692 14.409 3.056 1.00 89.38 202 GLU A CA 1
ATOM 1531 C C . GLU A 1 202 ? -6.943 13.606 1.983 1.00 89.38 202 GLU A C 1
ATOM 1533 O O . GLU A 1 202 ? -6.586 14.161 0.943 1.00 89.38 202 GLU A O 1
ATOM 1538 N N . ILE A 1 203 ? -6.799 12.288 2.174 1.00 82.25 203 ILE A N 1
ATOM 1539 C CA . ILE A 1 203 ? -6.172 11.377 1.202 1.00 82.25 203 ILE A CA 1
ATOM 1540 C C . ILE A 1 203 ? -6.859 11.493 -0.160 1.00 82.25 203 ILE A C 1
ATOM 1542 O O . ILE A 1 203 ? -6.182 11.711 -1.163 1.00 82.25 203 ILE A O 1
ATOM 1546 N N . SER A 1 204 ? -8.191 11.418 -0.202 1.00 88.12 204 SER A N 1
ATOM 1547 C CA . SER A 1 204 ? -8.973 11.446 -1.447 1.00 88.12 204 SER A CA 1
ATOM 1548 C C . SER A 1 204 ? -8.733 12.718 -2.268 1.00 88.12 204 SER A C 1
ATOM 1550 O O . SER A 1 204 ? -8.623 12.650 -3.493 1.00 88.12 204 SER A O 1
ATOM 1552 N N . THR A 1 205 ? -8.562 13.876 -1.621 1.00 89.94 205 THR A N 1
ATOM 1553 C CA . THR A 1 205 ? -8.234 15.128 -2.333 1.00 89.94 205 THR A CA 1
ATOM 1554 C C . THR A 1 205 ? -6.857 15.100 -3.006 1.00 89.94 205 THR A C 1
ATOM 1556 O O . THR A 1 205 ? -6.659 15.746 -4.040 1.00 89.94 205 THR A O 1
ATOM 1559 N N . MET A 1 206 ? -5.909 14.311 -2.488 1.00 86.69 206 MET A N 1
ATOM 1560 C CA . MET A 1 206 ? -4.554 14.202 -3.043 1.00 86.69 206 MET A CA 1
ATOM 1561 C C . MET A 1 206 ? -4.506 13.427 -4.365 1.00 86.69 206 MET A C 1
ATOM 1563 O O . MET A 1 206 ? -3.526 13.556 -5.104 1.00 86.69 206 MET A O 1
ATOM 1567 N N . ARG A 1 207 ? -5.573 12.694 -4.718 1.00 91.50 207 ARG A N 1
ATOM 1568 C CA . ARG A 1 207 ? -5.706 12.000 -6.009 1.00 91.50 207 ARG A CA 1
ATOM 1569 C C . ARG A 1 207 ? -5.459 12.934 -7.192 1.00 91.50 207 ARG A C 1
ATOM 1571 O O . ARG A 1 207 ? -4.746 12.579 -8.126 1.00 91.50 207 ARG A O 1
ATOM 1578 N N . ASN A 1 208 ? -6.018 14.144 -7.140 1.00 91.88 208 ASN A N 1
ATOM 1579 C CA . ASN A 1 208 ? -5.902 15.126 -8.221 1.00 91.88 208 ASN A CA 1
ATOM 1580 C C . ASN A 1 208 ? -4.470 15.654 -8.369 1.00 91.88 208 ASN A C 1
ATOM 1582 O O . ASN A 1 208 ? -4.004 15.859 -9.491 1.00 91.88 208 ASN A O 1
ATOM 1586 N N . ALA A 1 209 ? -3.760 15.838 -7.253 1.00 88.38 209 ALA A N 1
ATOM 1587 C CA . ALA A 1 209 ? -2.362 16.259 -7.270 1.00 88.38 209 ALA A CA 1
ATOM 1588 C C . ALA A 1 209 ? -1.468 15.174 -7.888 1.00 88.38 209 ALA A C 1
ATOM 1590 O O . ALA A 1 209 ? -0.640 15.480 -8.745 1.00 88.38 209 ALA A O 1
ATOM 1591 N N . LEU A 1 210 ? -1.692 13.905 -7.523 1.00 87.50 210 LEU A N 1
ATOM 1592 C CA . LEU A 1 210 ? -0.986 12.767 -8.113 1.00 87.50 210 LEU A CA 1
ATOM 1593 C C . LEU A 1 210 ? -1.280 12.635 -9.615 1.00 87.50 210 LEU A C 1
ATOM 1595 O O . LEU A 1 210 ? -0.351 12.530 -10.413 1.00 87.50 210 LEU A O 1
ATOM 1599 N N . ALA A 1 211 ? -2.552 12.702 -10.018 1.00 93.44 211 ALA A N 1
ATOM 1600 C CA . ALA A 1 211 ? -2.948 12.631 -11.425 1.00 93.44 211 ALA A CA 1
ATOM 1601 C C . ALA A 1 211 ? -2.328 13.761 -12.259 1.00 93.44 211 ALA A C 1
ATOM 1603 O O . ALA A 1 211 ? -1.849 13.522 -13.366 1.00 93.44 211 ALA A O 1
ATOM 1604 N N . THR A 1 212 ? -2.303 14.983 -11.721 1.00 93.38 212 THR A N 1
ATOM 1605 C CA . THR A 1 212 ? -1.676 16.134 -12.385 1.00 93.38 212 THR A CA 1
ATOM 1606 C C . THR A 1 212 ? -0.187 15.889 -12.608 1.00 93.38 212 THR A C 1
ATOM 1608 O O . THR A 1 212 ? 0.271 16.023 -13.740 1.00 93.38 212 THR A O 1
ATOM 1611 N N . ALA A 1 213 ? 0.544 15.465 -11.572 1.00 87.94 213 ALA A N 1
ATOM 1612 C CA . ALA A 1 213 ? 1.983 15.223 -11.664 1.00 87.94 213 ALA A CA 1
ATOM 1613 C C . ALA A 1 213 ? 2.336 14.069 -12.623 1.00 87.94 213 ALA A C 1
ATOM 1615 O O . ALA A 1 213 ? 3.297 14.164 -13.389 1.00 87.94 213 ALA A O 1
ATOM 1616 N N . LEU A 1 214 ? 1.531 12.999 -12.627 1.00 87.44 214 LEU A N 1
ATOM 1617 C CA . LEU A 1 214 ? 1.674 11.872 -13.556 1.00 87.44 214 LEU A CA 1
ATOM 1618 C C . LEU A 1 214 ? 1.467 12.305 -15.012 1.00 87.44 214 LEU A C 1
ATOM 1620 O O . LEU A 1 214 ? 2.296 12.005 -15.872 1.00 87.44 214 LEU A O 1
ATOM 1624 N N . ASN A 1 215 ? 0.405 13.067 -15.282 1.00 92.31 215 ASN A N 1
ATOM 1625 C CA . ASN A 1 215 ? 0.102 13.566 -16.624 1.00 92.31 215 ASN A CA 1
ATOM 1626 C C . ASN A 1 215 ? 1.144 14.576 -17.125 1.00 92.31 215 ASN A C 1
ATOM 1628 O O . ASN A 1 215 ? 1.445 14.603 -18.318 1.00 92.31 215 ASN A O 1
ATOM 1632 N N . SER A 1 216 ? 1.716 15.389 -16.231 1.00 93.38 216 SER A N 1
ATOM 1633 C CA . SER A 1 216 ? 2.779 16.340 -16.568 1.00 93.38 216 SER A CA 1
ATOM 1634 C C . SER A 1 216 ? 4.176 15.718 -16.610 1.00 93.38 216 SER A C 1
ATOM 1636 O O . SER A 1 216 ? 5.127 16.432 -16.925 1.00 93.38 216 SER A O 1
ATOM 1638 N N . ARG A 1 217 ? 4.317 14.418 -16.302 1.00 90.88 217 ARG A N 1
ATOM 1639 C CA . ARG A 1 217 ? 5.609 13.710 -16.207 1.00 90.88 217 ARG A CA 1
ATOM 1640 C C . ARG A 1 217 ? 6.582 14.383 -15.229 1.00 90.88 217 ARG A C 1
ATOM 1642 O O . ARG A 1 217 ? 7.792 14.383 -15.444 1.00 90.88 217 ARG A O 1
ATOM 1649 N N . ASP A 1 218 ? 6.047 14.990 -14.173 1.00 86.44 218 ASP A N 1
ATOM 1650 C CA . ASP A 1 218 ? 6.832 15.696 -13.161 1.00 86.44 218 ASP A CA 1
ATOM 1651 C C . ASP A 1 218 ? 7.247 14.719 -12.058 1.00 86.44 218 ASP A C 1
ATOM 1653 O O . ASP A 1 218 ? 6.518 14.515 -11.089 1.00 86.44 218 ASP A O 1
ATOM 1657 N N . ASP A 1 219 ? 8.426 14.108 -12.197 1.00 78.88 219 ASP A N 1
ATOM 1658 C CA . ASP A 1 219 ? 8.944 13.152 -11.210 1.00 78.88 219 ASP A CA 1
ATOM 1659 C C . ASP A 1 219 ? 9.062 13.758 -9.798 1.00 78.88 219 ASP A C 1
ATOM 1661 O O . ASP A 1 219 ? 8.809 13.061 -8.813 1.00 78.88 219 ASP A O 1
ATOM 1665 N N . THR A 1 220 ? 9.366 15.058 -9.680 1.00 78.81 220 THR A N 1
ATOM 1666 C CA . THR A 1 220 ? 9.438 15.736 -8.372 1.00 78.81 220 THR A CA 1
ATOM 1667 C C . THR A 1 220 ? 8.041 15.894 -7.774 1.00 78.81 220 THR A C 1
ATOM 1669 O O . THR A 1 220 ? 7.831 15.609 -6.591 1.00 78.81 220 THR A O 1
ATOM 1672 N N . GLY A 1 221 ? 7.067 16.306 -8.586 1.00 73.50 221 GLY A N 1
ATOM 1673 C CA . GLY A 1 221 ? 5.658 16.378 -8.205 1.00 73.50 221 GLY A CA 1
ATOM 1674 C C . GLY A 1 221 ? 5.078 15.016 -7.811 1.00 73.50 221 GLY A C 1
ATOM 1675 O O . GLY A 1 221 ? 4.364 14.928 -6.810 1.00 73.50 221 GLY A O 1
ATOM 1676 N N . ILE A 1 222 ? 5.429 13.947 -8.535 1.00 76.38 222 ILE A N 1
ATOM 1677 C CA . ILE A 1 222 ? 5.008 12.570 -8.229 1.00 76.38 222 ILE A CA 1
ATOM 1678 C C . ILE A 1 222 ? 5.563 12.140 -6.867 1.00 76.38 222 ILE A C 1
ATOM 1680 O O . ILE A 1 222 ? 4.800 11.695 -6.008 1.00 76.38 222 ILE A O 1
ATOM 1684 N N . GLU A 1 223 ? 6.864 12.332 -6.623 1.00 74.50 223 GLU A N 1
ATOM 1685 C CA . GLU A 1 223 ? 7.492 11.985 -5.342 1.00 74.50 223 GLU A CA 1
ATOM 1686 C C . GLU A 1 223 ? 6.862 12.761 -4.173 1.00 74.50 223 GLU A C 1
ATOM 1688 O O . GLU A 1 223 ? 6.563 12.194 -3.117 1.00 74.50 223 GLU A O 1
ATOM 1693 N N . GLN A 1 224 ? 6.616 14.061 -4.350 1.00 76.06 224 GLN A N 1
ATOM 1694 C CA . GLN A 1 224 ? 5.954 14.881 -3.336 1.00 76.06 224 GLN A CA 1
ATOM 1695 C C . GLN A 1 224 ? 4.518 14.420 -3.066 1.00 76.06 224 GLN A C 1
ATOM 1697 O O . GLN A 1 224 ? 4.104 14.372 -1.904 1.00 76.06 224 GLN A O 1
ATOM 1702 N N . ALA A 1 225 ? 3.758 14.075 -4.108 1.00 74.81 225 ALA A N 1
ATOM 1703 C CA . ALA A 1 225 ? 2.406 13.548 -3.964 1.00 74.81 225 ALA A CA 1
ATOM 1704 C C . ALA A 1 225 ? 2.414 12.222 -3.191 1.00 74.81 225 ALA A C 1
ATOM 1706 O O . ALA A 1 225 ? 1.667 12.082 -2.222 1.00 74.81 225 ALA A O 1
ATOM 1707 N N . HIS A 1 226 ? 3.307 11.289 -3.535 1.00 76.94 226 HIS A N 1
ATOM 1708 C CA . HIS A 1 226 ? 3.465 10.023 -2.810 1.00 76.94 226 HIS A CA 1
ATOM 1709 C C . HIS A 1 226 ? 3.801 10.238 -1.331 1.00 76.94 226 HIS A C 1
ATOM 1711 O O . HIS A 1 226 ? 3.159 9.630 -0.476 1.00 76.94 226 HIS A O 1
ATOM 1717 N N . LYS A 1 227 ? 4.740 11.138 -1.006 1.00 74.94 227 LYS A N 1
ATOM 1718 C CA . LYS A 1 227 ? 5.089 11.464 0.391 1.00 74.94 227 LYS A CA 1
ATOM 1719 C C . LYS A 1 227 ? 3.894 12.003 1.177 1.00 74.94 227 LYS A C 1
ATOM 1721 O O . LYS A 1 227 ? 3.659 11.577 2.306 1.00 74.94 227 LYS A O 1
ATOM 1726 N N . LYS A 1 228 ? 3.124 12.923 0.588 1.00 77.88 228 LYS A N 1
ATOM 1727 C CA . LYS A 1 228 ? 1.925 13.490 1.229 1.00 77.88 228 LYS A CA 1
ATOM 1728 C C . LYS A 1 228 ? 0.861 12.421 1.472 1.00 77.88 228 LYS A C 1
ATOM 1730 O O . LYS A 1 228 ? 0.363 12.312 2.590 1.00 77.88 228 LYS A O 1
ATOM 1735 N N . ILE A 1 229 ? 0.581 11.599 0.460 1.00 76.81 229 ILE A N 1
ATOM 1736 C CA . ILE A 1 229 ? -0.386 10.499 0.551 1.00 76.81 229 ILE A CA 1
ATOM 1737 C C . ILE A 1 229 ? 0.036 9.500 1.633 1.00 76.81 229 ILE A C 1
ATOM 1739 O O . ILE A 1 229 ? -0.791 9.095 2.449 1.00 76.81 229 ILE A O 1
ATOM 1743 N N . HIS A 1 230 ? 1.318 9.132 1.684 1.00 76.25 230 HIS A N 1
ATOM 1744 C CA . HIS A 1 230 ? 1.850 8.228 2.702 1.00 76.25 230 HIS A CA 1
ATOM 1745 C C . HIS A 1 230 ? 1.673 8.796 4.117 1.00 76.25 230 HIS A C 1
ATOM 1747 O O . HIS A 1 230 ? 1.119 8.122 4.984 1.00 76.25 230 HIS A O 1
ATOM 1753 N N . ASN A 1 231 ? 2.055 10.055 4.344 1.00 73.88 231 ASN A N 1
ATOM 1754 C CA . ASN A 1 231 ? 1.907 10.699 5.652 1.00 73.88 231 ASN A CA 1
ATOM 1755 C C . ASN A 1 231 ? 0.440 10.776 6.105 1.00 73.88 231 ASN A C 1
ATOM 1757 O O . ASN A 1 231 ? 0.134 10.476 7.260 1.00 73.88 231 ASN A O 1
ATOM 1761 N N . ALA A 1 232 ? -0.479 11.136 5.205 1.00 73.50 232 ALA A N 1
ATOM 1762 C CA . ALA A 1 232 ? -1.908 11.151 5.513 1.00 73.50 232 ALA A CA 1
ATOM 1763 C C . ALA A 1 232 ? -2.446 9.739 5.803 1.00 73.50 232 ALA A C 1
ATOM 1765 O O . ALA A 1 232 ? -3.243 9.559 6.725 1.00 73.50 232 ALA A O 1
ATOM 1766 N N . SER A 1 233 ? -1.943 8.727 5.087 1.00 74.00 233 SER A N 1
ATOM 1767 C CA . SER A 1 233 ? -2.277 7.317 5.322 1.00 74.00 233 SER A CA 1
ATOM 1768 C C . SER A 1 233 ? -1.845 6.853 6.712 1.00 74.00 233 SER A C 1
ATOM 1770 O O . SER A 1 233 ? -2.635 6.208 7.393 1.00 74.00 233 SER A O 1
ATOM 1772 N N . LEU A 1 234 ? -0.654 7.233 7.188 1.00 74.12 234 LEU A N 1
ATOM 1773 C CA . LEU A 1 234 ? -0.230 6.950 8.568 1.00 74.12 234 LEU A CA 1
ATOM 1774 C C . LEU A 1 234 ? -1.196 7.558 9.597 1.00 74.12 234 LEU A C 1
ATOM 1776 O O . LEU A 1 234 ? -1.552 6.901 10.575 1.00 74.12 234 LEU A O 1
ATOM 1780 N N . GLY A 1 235 ? -1.668 8.786 9.353 1.00 71.62 235 GLY A N 1
ATOM 1781 C CA . GLY A 1 235 ? -2.689 9.427 10.185 1.00 71.62 235 GLY A CA 1
ATOM 1782 C C . GLY A 1 235 ? -4.014 8.658 10.202 1.00 71.62 235 GLY A C 1
ATOM 1783 O O . GLY A 1 235 ? -4.595 8.465 11.268 1.00 71.62 235 GLY A O 1
ATOM 1784 N N . PHE A 1 236 ? -4.460 8.164 9.043 1.00 77.69 236 PHE A N 1
ATOM 1785 C CA . PHE A 1 236 ? -5.641 7.303 8.933 1.00 77.69 236 PHE A CA 1
ATOM 1786 C C . PHE A 1 236 ? -5.478 5.996 9.724 1.00 77.69 236 PHE A C 1
ATOM 1788 O O . PHE A 1 236 ? -6.350 5.651 10.523 1.00 77.69 236 PHE A O 1
ATOM 1795 N N . VAL A 1 237 ? -4.350 5.292 9.559 1.00 74.75 237 VAL A N 1
ATOM 1796 C CA . VAL A 1 237 ? -4.068 4.040 10.288 1.00 74.75 237 VAL A CA 1
ATOM 1797 C C . VAL A 1 237 ? -4.088 4.272 11.796 1.00 74.75 237 VAL A C 1
ATOM 1799 O O . VAL A 1 237 ? -4.684 3.487 12.534 1.00 74.75 237 VAL A O 1
ATOM 1802 N N . GLN A 1 238 ? -3.477 5.362 12.261 1.00 75.31 238 GLN A N 1
ATOM 1803 C CA . GLN A 1 238 ? -3.463 5.704 13.678 1.00 75.31 238 GLN A CA 1
ATOM 1804 C C . GLN A 1 238 ? -4.875 5.981 14.213 1.00 75.31 238 GLN A C 1
ATOM 1806 O O . GLN A 1 238 ? -5.208 5.496 15.293 1.00 75.31 238 GLN A O 1
ATOM 1811 N N . ALA A 1 239 ? -5.717 6.698 13.465 1.00 74.06 239 ALA A N 1
ATOM 1812 C CA . ALA A 1 239 ? -7.106 6.940 13.854 1.00 74.06 239 ALA A CA 1
ATOM 1813 C C . ALA A 1 239 ? -7.900 5.626 13.959 1.00 74.06 239 ALA A C 1
ATOM 1815 O O . ALA A 1 239 ? -8.534 5.367 14.978 1.00 74.06 239 ALA A O 1
ATOM 1816 N N . VAL A 1 240 ? -7.785 4.739 12.966 1.00 73.38 240 VAL A N 1
ATOM 1817 C CA . VAL A 1 240 ? -8.409 3.403 13.003 1.00 73.38 240 VAL A CA 1
ATOM 1818 C C . VAL A 1 240 ? -7.908 2.572 14.185 1.00 73.38 240 VAL A C 1
ATOM 1820 O O . VAL A 1 240 ? -8.684 1.857 14.822 1.00 73.38 240 VAL A O 1
ATOM 1823 N N . ARG A 1 241 ? -6.613 2.649 14.503 1.00 70.00 241 ARG A N 1
ATOM 1824 C CA . ARG A 1 241 ? -6.035 1.941 15.650 1.00 70.00 241 ARG A CA 1
ATOM 1825 C C . ARG A 1 241 ? -6.641 2.413 16.970 1.00 70.00 241 ARG A C 1
ATOM 1827 O O . ARG A 1 241 ? -6.907 1.569 17.821 1.00 70.00 241 ARG A O 1
ATOM 1834 N N . LEU A 1 242 ? -6.853 3.718 17.136 1.00 74.31 242 LEU A N 1
ATOM 1835 C CA . LEU A 1 242 ? -7.488 4.278 18.333 1.00 74.31 242 LEU A CA 1
ATOM 1836 C C . LEU A 1 242 ? -8.933 3.785 18.476 1.00 74.31 242 LEU A C 1
ATOM 1838 O O . LEU A 1 242 ? -9.280 3.274 19.533 1.00 74.31 242 LEU A O 1
ATOM 1842 N N . ILE A 1 243 ? -9.705 3.776 17.384 1.00 75.62 243 ILE A N 1
ATOM 1843 C CA . ILE A 1 243 ? -11.074 3.229 17.368 1.00 75.62 243 ILE A CA 1
ATOM 1844 C C . ILE A 1 243 ? -11.098 1.769 17.850 1.00 75.62 243 ILE A C 1
ATOM 1846 O O . ILE A 1 243 ? -11.928 1.378 18.668 1.00 75.62 243 ILE A O 1
ATOM 1850 N N . ARG A 1 244 ? -10.161 0.942 17.370 1.00 68.56 244 ARG A N 1
ATOM 1851 C CA . ARG A 1 244 ? -10.063 -0.470 17.783 1.00 68.56 244 ARG A CA 1
ATOM 1852 C C . ARG A 1 244 ? -9.653 -0.640 19.247 1.00 68.56 244 ARG A C 1
ATOM 1854 O O . ARG A 1 244 ? -10.065 -1.606 19.885 1.00 68.56 244 ARG A O 1
ATOM 1861 N N . LEU A 1 245 ? -8.820 0.259 19.764 1.00 68.00 245 LEU A N 1
ATOM 1862 C CA . LEU A 1 245 ? -8.432 0.268 21.173 1.00 68.00 245 LEU A CA 1
ATOM 1863 C C . LEU A 1 245 ? -9.645 0.552 22.059 1.00 68.00 245 LEU A C 1
ATOM 1865 O O . LEU A 1 245 ? -9.893 -0.226 22.979 1.00 68.00 245 LEU A O 1
ATOM 1869 N N . ASP A 1 246 ? -10.434 1.570 21.728 1.00 68.88 246 ASP A N 1
ATOM 1870 C CA . ASP A 1 246 ? -11.651 1.917 22.468 1.00 68.88 246 ASP A CA 1
ATOM 1871 C C . ASP A 1 246 ? -12.667 0.762 22.429 1.00 68.88 246 ASP A C 1
ATOM 1873 O O . ASP A 1 246 ? -13.121 0.292 23.472 1.00 68.88 246 ASP A O 1
ATOM 1877 N N . ALA A 1 247 ? -12.886 0.169 21.250 1.00 68.38 247 ALA A N 1
ATOM 1878 C CA . ALA A 1 247 ? -13.737 -1.012 21.073 1.00 68.38 247 ALA A CA 1
ATOM 1879 C C . ALA A 1 247 ? -13.368 -2.195 21.992 1.00 68.38 247 ALA A C 1
ATOM 1881 O O . ALA A 1 247 ? -14.233 -2.889 22.541 1.00 68.38 247 ALA A O 1
ATOM 1882 N N . SER A 1 248 ? -12.065 -2.450 22.158 1.00 66.56 248 SER A N 1
ATOM 1883 C CA . SER A 1 248 ? -11.574 -3.528 23.021 1.00 66.56 248 SER A CA 1
ATOM 1884 C C . SER A 1 248 ? -11.833 -3.249 24.504 1.00 66.56 248 SER A C 1
ATOM 1886 O O . SER A 1 248 ? -12.140 -4.170 25.266 1.00 66.56 248 SER A O 1
ATOM 1888 N N . GLN A 1 249 ? -11.759 -1.981 24.914 1.00 70.94 249 GLN A N 1
ATOM 1889 C CA . GLN A 1 249 ? -12.033 -1.573 26.288 1.00 70.94 249 GLN A CA 1
ATOM 1890 C C . GLN A 1 249 ? -13.524 -1.702 26.609 1.00 70.94 249 GLN A C 1
ATOM 1892 O O . GLN A 1 249 ? -13.867 -2.280 27.643 1.00 70.94 249 GLN A O 1
ATOM 1897 N N . ASP A 1 250 ? -14.401 -1.288 25.694 1.00 73.12 250 ASP A N 1
ATOM 1898 C CA . ASP A 1 250 ? -15.854 -1.414 25.857 1.00 73.12 250 ASP A CA 1
ATOM 1899 C C . ASP A 1 250 ? -16.301 -2.876 25.973 1.00 73.12 250 ASP A C 1
ATOM 1901 O O . ASP A 1 250 ? -17.140 -3.219 26.812 1.00 73.12 250 ASP A O 1
ATOM 1905 N N . THR A 1 251 ? -15.687 -3.770 25.193 1.00 77.00 251 THR A N 1
ATOM 1906 C CA . THR A 1 251 ? -15.966 -5.214 25.254 1.00 77.00 251 THR A CA 1
ATOM 1907 C C . THR A 1 251 ? -15.614 -5.796 26.629 1.00 77.00 251 THR A C 1
ATOM 1909 O O . THR A 1 251 ? -16.410 -6.532 27.220 1.00 77.00 251 THR A O 1
ATOM 1912 N N . ASN A 1 252 ? -14.454 -5.427 27.184 1.00 80.12 252 ASN A N 1
ATOM 1913 C CA . ASN A 1 252 ? -14.030 -5.862 28.519 1.00 80.12 252 ASN A CA 1
ATOM 1914 C C . ASN A 1 252 ? -14.951 -5.318 29.626 1.00 80.12 252 ASN A C 1
ATOM 1916 O O . ASN A 1 252 ? -15.271 -6.036 30.583 1.00 80.12 252 ASN A O 1
ATOM 1920 N N . LEU A 1 253 ? -15.408 -4.068 29.495 1.00 84.31 253 LEU A N 1
ATOM 1921 C CA . LEU A 1 253 ? -16.365 -3.464 30.425 1.00 84.31 253 LEU A CA 1
ATOM 1922 C C . LEU A 1 253 ? -17.711 -4.194 30.385 1.00 84.31 253 LEU A C 1
ATOM 1924 O O . LEU A 1 253 ? -18.218 -4.586 31.440 1.00 84.31 253 LEU A O 1
ATOM 1928 N N . ARG A 1 254 ? -18.251 -4.465 29.190 1.00 84.56 254 ARG A N 1
ATOM 1929 C CA . ARG A 1 254 ? -19.513 -5.204 29.017 1.00 84.56 254 ARG A CA 1
ATOM 1930 C C . ARG A 1 254 ? -19.431 -6.608 29.617 1.00 84.56 254 ARG A C 1
ATOM 1932 O O . ARG A 1 254 ? -20.297 -6.986 30.406 1.00 84.56 254 ARG A O 1
ATOM 1939 N N . GLN A 1 255 ? -18.346 -7.337 29.356 1.00 83.19 255 GLN A N 1
ATOM 1940 C CA . GLN A 1 255 ? -18.128 -8.659 29.950 1.00 83.19 255 GLN A CA 1
ATOM 1941 C C . GLN A 1 255 ? -18.057 -8.597 31.487 1.00 83.19 255 GLN A C 1
ATOM 1943 O O . GLN A 1 255 ? -18.580 -9.477 32.178 1.00 83.19 255 GLN A O 1
ATOM 1948 N N . THR A 1 256 ? -17.435 -7.554 32.043 1.00 86.56 256 THR A N 1
ATOM 1949 C CA . THR A 1 256 ? -17.368 -7.359 33.498 1.00 86.56 256 THR A CA 1
ATOM 1950 C C . THR A 1 256 ? -18.751 -7.079 34.095 1.00 86.56 256 THR A C 1
ATOM 1952 O O . THR A 1 256 ? -19.090 -7.642 35.141 1.00 86.56 256 THR A O 1
ATOM 1955 N N . ILE A 1 257 ? -19.570 -6.263 33.427 1.00 89.69 257 ILE A N 1
ATOM 1956 C CA . ILE A 1 257 ? -20.949 -5.956 33.838 1.00 89.69 257 ILE A CA 1
ATOM 1957 C C . ILE A 1 257 ? -21.818 -7.222 33.834 1.00 89.69 257 ILE A C 1
ATOM 1959 O O . ILE A 1 257 ? -22.542 -7.482 34.800 1.00 89.69 257 ILE A O 1
ATOM 1963 N N . GLU A 1 258 ? -21.726 -8.044 32.789 1.00 87.25 258 GLU A N 1
ATOM 1964 C CA . GLU A 1 258 ? -22.475 -9.303 32.675 1.00 87.25 258 GLU A CA 1
ATOM 1965 C C . GLU A 1 258 ? -22.101 -10.290 33.787 1.00 87.25 258 GLU A C 1
ATOM 1967 O O . GLU A 1 258 ? -22.972 -10.847 34.463 1.00 87.25 258 GLU A O 1
ATOM 1972 N N . GLN A 1 259 ? -20.801 -10.461 34.043 1.00 85.81 259 GLN A N 1
ATOM 1973 C CA . GLN A 1 259 ? -20.317 -11.311 35.132 1.00 85.81 259 GLN A CA 1
ATOM 1974 C C . GLN A 1 259 ? -20.766 -10.791 36.502 1.00 85.81 259 GLN A C 1
ATOM 1976 O O . GLN A 1 259 ? -21.224 -11.576 37.336 1.00 85.81 259 GLN A O 1
ATOM 1981 N N . GLY A 1 260 ? -20.679 -9.478 36.735 1.00 89.25 260 GLY A N 1
ATOM 1982 C CA . GLY A 1 260 ? -21.194 -8.844 37.949 1.00 89.25 260 GLY A CA 1
ATOM 1983 C C . GLY A 1 260 ? -22.688 -9.113 38.142 1.00 89.25 260 GLY A C 1
ATOM 1984 O O . GLY A 1 260 ? -23.111 -9.488 39.237 1.00 89.25 260 GLY A O 1
ATOM 1985 N N . SER A 1 261 ? -23.472 -9.011 37.067 1.00 89.12 261 SER A N 1
ATOM 1986 C CA . SER A 1 261 ? -24.925 -9.233 37.082 1.00 89.12 261 SER A CA 1
ATOM 1987 C C . SER A 1 261 ? -25.279 -10.682 37.416 1.00 89.12 261 SER A C 1
ATOM 1989 O O . SER A 1 261 ? -26.174 -10.941 38.230 1.00 89.12 261 SER A O 1
ATOM 1991 N N . ALA A 1 262 ? -24.533 -11.642 36.864 1.00 83.38 262 ALA A N 1
ATOM 1992 C CA . ALA A 1 262 ? -24.691 -13.056 37.189 1.00 83.38 262 ALA A CA 1
ATOM 1993 C C . ALA A 1 262 ? -24.406 -13.336 38.678 1.00 83.38 262 ALA A C 1
ATOM 1995 O O . ALA A 1 262 ? -25.159 -14.063 39.336 1.00 83.38 262 ALA A O 1
ATOM 1996 N N . VAL A 1 263 ? -23.361 -12.719 39.241 1.00 87.75 263 VAL A N 1
ATOM 1997 C CA . VAL A 1 263 ? -23.012 -12.871 40.663 1.00 87.75 263 VAL A CA 1
ATOM 1998 C C . VAL A 1 263 ? -24.053 -12.215 41.577 1.00 87.75 263 VAL A C 1
ATOM 2000 O O . VAL A 1 263 ? -24.450 -12.835 42.565 1.00 87.75 263 VAL A O 1
ATOM 2003 N N . MET A 1 264 ? -24.564 -11.025 41.238 1.00 90.06 264 MET A N 1
ATOM 2004 C CA . MET A 1 264 ? -25.654 -10.379 41.991 1.00 90.06 264 MET A CA 1
ATOM 2005 C C . MET A 1 264 ? -26.939 -11.209 41.974 1.00 90.06 264 MET A C 1
ATOM 2007 O O . MET A 1 264 ? -27.578 -11.375 43.013 1.00 90.06 264 MET A O 1
ATOM 2011 N N . THR A 1 265 ? -27.275 -11.812 40.833 1.00 86.12 265 THR A N 1
ATOM 2012 C CA . THR A 1 265 ? -28.426 -12.721 40.716 1.00 86.12 265 THR A CA 1
ATOM 2013 C C . THR A 1 265 ? -28.273 -13.928 41.644 1.00 86.12 265 THR A C 1
ATOM 2015 O O . THR A 1 265 ? -29.196 -14.283 42.383 1.00 86.12 265 THR A O 1
ATOM 2018 N N . ARG A 1 266 ? -27.081 -14.541 41.669 1.00 80.69 266 ARG A N 1
ATOM 2019 C CA . ARG A 1 266 ? -26.788 -15.685 42.545 1.00 80.69 266 ARG A CA 1
ATOM 2020 C C . ARG A 1 266 ? -26.854 -15.300 44.027 1.00 80.69 266 ARG A C 1
ATOM 2022 O O . ARG A 1 266 ? -27.426 -16.050 44.817 1.00 80.69 266 ARG A O 1
ATOM 2029 N N . ALA A 1 267 ? -26.337 -14.128 44.391 1.00 86.56 267 ALA A N 1
ATOM 2030 C CA . ALA A 1 267 ? -26.430 -13.578 45.743 1.00 86.56 267 ALA A CA 1
ATOM 2031 C C . ALA A 1 267 ? -27.888 -13.295 46.160 1.00 86.56 267 ALA A C 1
ATOM 2033 O O . ALA A 1 267 ? -28.307 -13.657 47.260 1.00 86.56 267 ALA A O 1
ATOM 2034 N N . GLY A 1 268 ? -28.708 -12.739 45.263 1.00 86.06 268 GLY A N 1
ATOM 2035 C CA . GLY A 1 268 ? -30.141 -12.530 45.499 1.00 86.06 268 GLY A CA 1
ATOM 2036 C C . GLY A 1 268 ? -30.898 -13.830 45.791 1.00 86.06 268 GLY A C 1
ATOM 2037 O O . GLY A 1 268 ? -31.729 -13.883 46.705 1.00 86.06 268 GLY A O 1
ATOM 2038 N N . ARG A 1 269 ? -30.557 -14.914 45.082 1.00 84.00 269 ARG A N 1
ATOM 2039 C CA . ARG A 1 269 ? -31.109 -16.250 45.347 1.00 84.00 269 ARG A CA 1
ATOM 2040 C C . ARG A 1 269 ? -30.733 -16.758 46.742 1.00 84.00 269 ARG A C 1
ATOM 2042 O O . ARG A 1 269 ? -31.617 -17.200 47.471 1.00 84.00 269 ARG A O 1
ATOM 2049 N N . ILE A 1 270 ? -29.463 -16.631 47.136 1.00 84.62 270 ILE A N 1
ATOM 2050 C CA . ILE A 1 270 ? -28.999 -17.010 48.483 1.00 84.62 270 ILE A CA 1
ATOM 2051 C C . ILE A 1 270 ? -29.721 -16.203 49.560 1.00 84.62 270 ILE A C 1
ATOM 2053 O O . ILE A 1 270 ? -30.200 -16.775 50.534 1.00 84.62 270 ILE A O 1
ATOM 2057 N N . ASN A 1 271 ? -29.865 -14.888 49.382 1.00 88.25 271 ASN A N 1
ATOM 2058 C CA . ASN A 1 271 ? -30.600 -14.055 50.335 1.00 88.25 271 ASN A CA 1
ATOM 2059 C C . ASN A 1 271 ? -32.041 -14.548 50.511 1.00 88.25 271 ASN A C 1
ATOM 2061 O O . ASN A 1 271 ? -32.528 -14.635 51.635 1.00 88.25 271 ASN A O 1
ATOM 2065 N N . THR A 1 272 ? -32.709 -14.922 49.420 1.00 84.00 272 THR A N 1
ATOM 2066 C CA . THR A 1 272 ? -34.073 -15.469 49.470 1.00 84.00 272 THR A CA 1
ATOM 2067 C C . THR A 1 272 ? -34.130 -16.769 50.277 1.00 84.00 272 THR A C 1
ATOM 2069 O O . THR A 1 272 ? -35.011 -16.921 51.126 1.00 84.00 272 THR A O 1
ATOM 2072 N N . GLU A 1 273 ? -33.166 -17.672 50.083 1.00 82.75 273 GLU A N 1
ATOM 2073 C CA . GLU A 1 273 ? -33.079 -18.912 50.861 1.00 82.75 273 GLU A CA 1
ATOM 2074 C C . GLU A 1 273 ? -32.824 -18.635 52.349 1.00 82.75 273 GLU A C 1
ATOM 2076 O O . GLU A 1 273 ? -33.538 -19.154 53.208 1.00 82.75 273 GLU A O 1
ATOM 2081 N N . LEU A 1 274 ? -31.863 -17.771 52.676 1.00 83.94 274 LEU A N 1
ATOM 2082 C CA . LEU A 1 274 ? -31.557 -17.408 54.062 1.00 83.94 274 LEU A CA 1
ATOM 2083 C C . LEU A 1 274 ? -32.755 -16.742 54.752 1.00 83.94 274 LEU A C 1
ATOM 2085 O O . LEU A 1 274 ? -33.069 -17.071 55.896 1.00 83.94 274 LEU A O 1
ATOM 2089 N N . LYS A 1 275 ? -33.491 -15.881 54.039 1.00 86.38 275 LYS A N 1
ATOM 2090 C CA . LYS A 1 275 ? -34.732 -15.275 54.540 1.00 86.38 275 LYS A CA 1
ATOM 2091 C C . LYS A 1 275 ? -35.798 -16.323 54.844 1.00 86.38 275 LYS A C 1
ATOM 2093 O O . LYS A 1 275 ? -36.461 -16.222 55.871 1.00 86.38 275 LYS A O 1
ATOM 2098 N N . SER A 1 276 ? -35.955 -17.334 53.984 1.00 84.62 276 SER A N 1
ATOM 2099 C CA . SER A 1 276 ? -36.924 -18.423 54.201 1.00 84.62 276 SER A CA 1
ATOM 2100 C C . SER A 1 276 ? -36.630 -19.248 55.461 1.00 84.62 276 SER A C 1
ATOM 2102 O O . SER A 1 276 ? -37.537 -19.837 56.040 1.00 84.62 276 SER A O 1
ATOM 2104 N N . ARG A 1 277 ? -35.374 -19.227 55.924 1.00 82.38 277 ARG A N 1
ATOM 2105 C CA . ARG A 1 277 ? -34.905 -19.867 57.160 1.00 82.38 277 ARG A CA 1
ATOM 2106 C C . ARG A 1 277 ? -34.994 -18.952 58.390 1.00 82.38 277 ARG A C 1
ATOM 2108 O O . ARG A 1 277 ? -34.562 -19.348 59.464 1.00 82.38 277 ARG A O 1
ATOM 2115 N N . GLY A 1 278 ? -35.540 -17.741 58.247 1.00 82.44 278 GLY A N 1
ATOM 2116 C CA . GLY A 1 278 ? -35.698 -16.778 59.341 1.00 82.44 278 GLY A CA 1
ATOM 2117 C C . GLY A 1 278 ? -34.436 -15.981 59.685 1.00 82.44 278 GLY A C 1
ATOM 2118 O O . GLY A 1 278 ? -34.405 -15.323 60.722 1.00 82.44 278 GLY A O 1
ATOM 2119 N N . LEU A 1 279 ? -33.405 -16.011 58.835 1.00 83.81 279 LEU A N 1
ATOM 2120 C CA . LEU A 1 279 ? -32.134 -15.337 59.104 1.00 83.81 279 LEU A CA 1
ATOM 2121 C C . LEU A 1 279 ? -32.177 -13.849 58.734 1.00 83.81 279 LEU A C 1
ATOM 2123 O O . LEU A 1 279 ? -32.799 -13.436 57.749 1.00 83.81 279 LEU A O 1
ATOM 2127 N N . GLY A 1 280 ? -31.464 -13.036 59.515 1.00 78.19 280 GLY A N 1
ATOM 2128 C CA . GLY A 1 280 ? -31.340 -11.596 59.300 1.00 78.19 280 GLY A CA 1
ATOM 2129 C C . GLY A 1 280 ? -30.513 -11.261 58.058 1.00 78.19 280 GLY A C 1
ATOM 2130 O O . GLY A 1 280 ? -29.292 -11.161 58.124 1.00 78.19 280 GLY A O 1
ATOM 2131 N N . ILE A 1 281 ? -31.179 -11.036 56.924 1.00 86.06 281 ILE A N 1
ATOM 2132 C CA . ILE A 1 281 ? -30.530 -10.735 55.633 1.00 86.06 281 ILE A CA 1
ATOM 2133 C C . ILE A 1 281 ? -30.583 -9.254 55.224 1.00 86.06 281 ILE A C 1
ATOM 2135 O O . ILE A 1 281 ? -30.352 -8.939 54.060 1.00 86.06 281 ILE A O 1
ATOM 2139 N N . SER A 1 282 ? -30.915 -8.334 56.134 1.00 86.12 282 SER A N 1
ATOM 2140 C CA . SER A 1 282 ? -31.132 -6.917 55.793 1.00 86.12 282 SER A CA 1
ATOM 2141 C C . SER A 1 282 ? -29.916 -6.278 55.112 1.00 86.12 282 SER A C 1
ATOM 2143 O O . SER A 1 282 ? -30.059 -5.685 54.044 1.00 86.12 282 SER A O 1
ATOM 2145 N N . ALA A 1 283 ? -28.716 -6.468 55.669 1.00 87.88 283 ALA A N 1
ATOM 2146 C CA . ALA A 1 283 ? -27.479 -5.942 55.093 1.00 87.88 283 ALA A CA 1
ATOM 2147 C C . ALA A 1 283 ? -27.103 -6.616 53.751 1.00 87.88 283 ALA A C 1
ATOM 2149 O O . ALA A 1 283 ? -26.944 -5.894 52.764 1.00 87.88 283 ALA A O 1
ATOM 2150 N N . PRO A 1 284 ? -27.034 -7.962 53.630 1.00 87.88 284 PRO A N 1
ATOM 2151 C CA . PRO A 1 284 ? -26.822 -8.614 52.334 1.00 87.88 284 PRO A CA 1
ATOM 2152 C C . PRO A 1 284 ? -27.849 -8.228 51.260 1.00 87.88 284 PRO A C 1
ATOM 2154 O O . PRO A 1 284 ? -27.485 -8.049 50.100 1.00 87.88 284 PRO A O 1
ATOM 2157 N N . ALA A 1 285 ? -29.128 -8.079 51.619 1.00 89.62 285 ALA A N 1
ATOM 2158 C CA . ALA A 1 285 ? -30.178 -7.678 50.682 1.00 89.62 285 ALA A CA 1
ATOM 2159 C C . ALA A 1 285 ? -29.967 -6.256 50.161 1.00 89.62 285 ALA A C 1
ATOM 2161 O O . ALA A 1 285 ? -30.092 -6.020 48.959 1.00 89.62 285 ALA A O 1
ATOM 2162 N N . GLN A 1 286 ? -29.604 -5.329 51.051 1.00 94.00 286 GLN A N 1
ATOM 2163 C CA . GLN A 1 286 ? -29.297 -3.956 50.671 1.00 94.00 286 GLN A CA 1
ATOM 2164 C C . GLN A 1 286 ? -28.113 -3.908 49.702 1.00 94.00 286 GLN A C 1
ATOM 2166 O O . GLN A 1 286 ? -28.214 -3.264 48.661 1.00 94.00 286 GLN A O 1
ATOM 2171 N N . PHE A 1 287 ? -27.024 -4.632 49.980 1.00 95.44 287 PHE A N 1
ATOM 2172 C CA . PHE A 1 287 ? -25.868 -4.648 49.081 1.00 95.44 287 PHE A CA 1
ATOM 2173 C C . PHE A 1 287 ? -26.171 -5.291 47.724 1.00 95.44 287 PHE A C 1
ATOM 2175 O O . PHE A 1 287 ? -25.709 -4.776 46.710 1.00 95.44 287 PHE A O 1
ATOM 2182 N N . VAL A 1 288 ? -26.982 -6.354 47.665 1.00 93.31 288 VAL A N 1
ATOM 2183 C CA . VAL A 1 288 ? -27.426 -6.925 46.378 1.00 93.31 288 VAL A CA 1
ATOM 2184 C C . VAL A 1 288 ? -28.256 -5.913 45.585 1.00 93.31 288 VAL A C 1
ATOM 2186 O O . VAL A 1 288 ? -28.032 -5.749 44.385 1.00 93.31 288 VAL A O 1
ATOM 2189 N N . SER A 1 289 ? -29.175 -5.195 46.238 1.00 93.62 289 SER A N 1
ATOM 2190 C CA . SER A 1 289 ? -29.983 -4.159 45.584 1.00 93.62 289 SER A CA 1
ATOM 2191 C C . SER A 1 289 ? -29.116 -3.017 45.048 1.00 93.62 289 SER A C 1
ATOM 2193 O O . SER A 1 289 ? -29.232 -2.656 43.878 1.00 93.62 289 SER A O 1
ATOM 2195 N N . THR A 1 290 ? -28.223 -2.473 45.879 1.00 96.25 290 THR A N 1
ATOM 2196 C CA . THR A 1 290 ? -27.293 -1.405 45.483 1.00 96.25 290 THR A CA 1
ATOM 2197 C C . THR A 1 290 ? -26.387 -1.861 44.345 1.00 96.25 290 THR A C 1
ATOM 2199 O O . THR A 1 290 ? -26.231 -1.144 43.361 1.00 96.25 290 THR A O 1
ATOM 2202 N N . GLY A 1 291 ? -25.838 -3.074 44.440 1.00 94.94 291 GLY A N 1
ATOM 2203 C CA . GLY A 1 291 ? -24.938 -3.612 43.429 1.00 94.94 291 GLY A CA 1
ATOM 2204 C C . GLY A 1 291 ? -25.629 -3.813 42.080 1.00 94.94 291 GLY A C 1
ATOM 2205 O O . GLY A 1 291 ? -25.084 -3.453 41.041 1.00 94.94 291 GLY A O 1
ATOM 2206 N N . THR A 1 292 ? -26.866 -4.311 42.092 1.00 94.94 292 THR A N 1
ATOM 2207 C CA . THR A 1 292 ? -27.676 -4.469 40.872 1.00 94.94 292 THR A CA 1
ATOM 2208 C C . THR A 1 292 ? -27.964 -3.117 40.214 1.00 94.94 292 THR A C 1
ATOM 2210 O O . THR A 1 292 ? -27.834 -2.985 38.999 1.00 94.94 292 THR A O 1
ATOM 2213 N N . ALA A 1 293 ? -28.292 -2.091 41.007 1.00 95.19 293 ALA A N 1
ATOM 2214 C CA . ALA A 1 293 ? -28.513 -0.740 40.495 1.00 95.19 293 ALA A CA 1
ATOM 2215 C C . ALA A 1 293 ? -27.235 -0.123 39.899 1.00 95.19 293 ALA A C 1
ATOM 2217 O O . ALA A 1 293 ? -27.292 0.498 38.841 1.00 95.19 293 ALA A O 1
ATOM 2218 N N . GLN A 1 294 ? -26.079 -0.330 40.537 1.00 96.19 294 GLN A N 1
ATOM 2219 C CA . GLN A 1 294 ? -24.784 0.137 40.030 1.00 96.19 294 GLN A CA 1
ATOM 2220 C C . GLN A 1 294 ? -24.411 -0.539 38.705 1.00 96.19 294 GLN A C 1
ATOM 2222 O O . GLN A 1 294 ? -23.966 0.139 37.785 1.00 96.19 294 GLN A O 1
ATOM 2227 N N . LEU A 1 295 ? -24.640 -1.847 38.558 1.00 95.12 295 LEU A N 1
ATOM 2228 C CA . LEU A 1 295 ? -24.400 -2.544 37.289 1.00 95.12 295 LEU A CA 1
ATOM 2229 C C . LEU A 1 295 ? -25.321 -2.052 36.171 1.00 95.12 295 LEU A C 1
ATOM 2231 O O . LEU A 1 295 ? -24.858 -1.850 35.053 1.00 95.12 295 LEU A O 1
ATOM 2235 N N . ALA A 1 296 ? -26.600 -1.814 36.473 1.00 93.81 296 ALA A N 1
ATOM 2236 C CA . ALA A 1 296 ? -27.537 -1.243 35.509 1.00 93.81 296 ALA A CA 1
ATOM 2237 C C . ALA A 1 296 ? -27.130 0.181 35.091 1.00 93.81 296 ALA A C 1
ATOM 2239 O O . ALA A 1 296 ? -27.205 0.523 33.913 1.00 93.81 296 ALA A O 1
ATOM 2240 N N . ALA A 1 297 ? -26.650 0.998 36.034 1.00 94.31 297 ALA A N 1
ATOM 2241 C CA . ALA A 1 297 ? -26.132 2.332 35.743 1.00 94.31 297 ALA A CA 1
ATOM 2242 C C . ALA A 1 297 ? -24.858 2.282 34.883 1.00 94.31 297 ALA A C 1
ATOM 2244 O O . ALA A 1 297 ? -24.765 3.026 33.910 1.00 94.31 297 ALA A O 1
ATOM 2245 N N . ALA A 1 298 ? -23.922 1.376 35.185 1.00 91.94 298 ALA A N 1
ATOM 2246 C CA . ALA A 1 298 ? -22.717 1.168 34.382 1.00 91.94 298 ALA A CA 1
ATOM 2247 C C . ALA A 1 298 ? -23.054 0.699 32.956 1.00 91.94 298 ALA A C 1
ATOM 2249 O O . ALA A 1 298 ? -22.477 1.202 31.996 1.00 91.94 298 ALA A O 1
ATOM 2250 N N . ALA A 1 299 ? -24.025 -0.211 32.807 1.00 89.44 299 ALA A N 1
ATOM 2251 C CA . ALA A 1 299 ? -24.525 -0.646 31.502 1.00 89.44 299 ALA A CA 1
ATOM 2252 C C . ALA A 1 299 ? -25.120 0.526 30.712 1.00 89.44 299 ALA A C 1
ATOM 2254 O O . ALA A 1 299 ? -24.727 0.761 29.576 1.00 89.44 299 ALA A O 1
ATOM 2255 N N . ALA A 1 300 ? -25.989 1.320 31.342 1.00 89.56 300 ALA A N 1
ATOM 2256 C CA . ALA A 1 300 ? -26.583 2.489 30.705 1.00 89.56 300 ALA A CA 1
ATOM 2257 C C . ALA A 1 300 ? -25.533 3.548 30.327 1.00 89.56 300 ALA A C 1
ATOM 2259 O O . ALA A 1 300 ? -25.665 4.201 29.299 1.00 89.56 300 ALA A O 1
ATOM 2260 N N . GLN A 1 301 ? -24.490 3.747 31.136 1.00 90.25 301 GLN A N 1
ATOM 2261 C CA . GLN A 1 301 ? -23.383 4.650 30.801 1.00 90.25 301 GLN A CA 1
ATOM 2262 C C . GLN A 1 301 ? -22.605 4.148 29.582 1.00 90.25 301 GLN A C 1
ATOM 2264 O O . GLN A 1 301 ? -22.327 4.943 28.686 1.00 90.25 301 GLN A O 1
ATOM 2269 N N . LEU A 1 302 ? -22.329 2.843 29.509 1.00 85.62 302 LEU A N 1
ATOM 2270 C CA . LEU A 1 302 ? -21.691 2.219 28.350 1.00 85.62 302 LEU A CA 1
ATOM 2271 C C . LEU A 1 302 ? -22.555 2.373 27.086 1.00 85.62 302 LEU A C 1
ATOM 2273 O O . LEU A 1 302 ? -22.062 2.840 26.066 1.00 85.62 302 LEU A O 1
ATOM 2277 N N . ASP A 1 303 ? -23.854 2.074 27.176 1.00 80.81 303 ASP A N 1
ATOM 2278 C CA . ASP A 1 303 ? -24.806 2.200 26.061 1.00 80.81 303 ASP A CA 1
ATOM 2279 C C . ASP A 1 303 ? -24.974 3.661 25.586 1.00 80.81 303 ASP A C 1
ATOM 2281 O O . ASP A 1 303 ? -25.343 3.907 24.442 1.00 80.81 303 ASP A O 1
ATOM 2285 N N . ASN A 1 304 ? -24.673 4.640 26.447 1.00 81.56 304 ASN A N 1
ATOM 2286 C CA . ASN A 1 304 ? -24.675 6.070 26.120 1.00 81.56 304 ASN A CA 1
ATOM 2287 C C . ASN A 1 304 ? -23.288 6.612 25.710 1.00 81.56 304 ASN A C 1
ATOM 2289 O O . ASN A 1 304 ? -23.108 7.832 25.667 1.00 81.56 304 ASN A O 1
ATOM 2293 N N . GLY A 1 305 ? -22.301 5.746 25.454 1.00 76.44 305 GLY A N 1
ATOM 2294 C CA . GLY A 1 305 ? -20.960 6.150 25.016 1.00 76.44 305 GLY A CA 1
ATOM 2295 C C . GLY A 1 305 ? -20.127 6.843 26.100 1.00 76.44 305 GLY A C 1
ATOM 2296 O O . GLY A 1 305 ? -19.323 7.723 25.796 1.00 76.44 305 GLY A O 1
ATOM 2297 N N . LYS A 1 306 ? -20.331 6.491 27.376 1.00 80.75 306 LYS A N 1
ATOM 2298 C CA . LYS A 1 306 ? -19.612 7.055 28.533 1.00 80.75 306 LYS A CA 1
ATOM 2299 C C . LYS A 1 306 ? -18.819 5.974 29.288 1.00 80.75 306 LYS A C 1
ATOM 2301 O O . LYS A 1 306 ? -19.153 5.657 30.434 1.00 80.75 306 LYS A O 1
ATOM 2306 N N . PRO A 1 307 ? -17.768 5.392 28.681 1.00 83.00 307 PRO A N 1
ATOM 2307 C CA . PRO A 1 307 ? -17.021 4.280 29.276 1.00 83.00 307 PRO A CA 1
ATOM 2308 C C . PRO A 1 307 ? -16.267 4.663 30.559 1.00 83.00 307 PRO A C 1
ATOM 2310 O O . PRO A 1 307 ? -16.173 3.851 31.478 1.00 83.00 307 PRO A O 1
ATOM 2313 N N . GLU A 1 308 ? -15.796 5.908 30.680 1.00 83.81 308 GLU A N 1
ATOM 2314 C CA . GLU A 1 308 ? -15.144 6.402 31.904 1.00 83.81 308 GLU A CA 1
ATOM 2315 C C . GLU A 1 308 ? -16.121 6.511 33.083 1.00 83.81 308 GLU A C 1
ATOM 2317 O O . GLU A 1 308 ? -15.804 6.110 34.206 1.00 83.81 308 GLU A O 1
ATOM 2322 N N . ASP A 1 309 ? -17.351 6.962 32.824 1.00 87.00 309 ASP A N 1
ATOM 2323 C CA . ASP A 1 309 ? -18.401 6.984 33.843 1.00 87.00 309 ASP A CA 1
ATOM 2324 C C . ASP A 1 309 ? -18.787 5.551 34.247 1.00 87.00 309 ASP A C 1
ATOM 2326 O O . ASP A 1 309 ? -18.949 5.263 35.437 1.00 87.00 309 ASP A O 1
ATOM 2330 N N . ALA A 1 310 ? -18.862 4.629 33.276 1.00 89.75 310 ALA A N 1
ATOM 2331 C CA . ALA A 1 310 ? -19.100 3.210 33.534 1.00 89.75 310 ALA A CA 1
ATOM 2332 C C . ALA A 1 310 ? -17.992 2.596 34.408 1.00 89.75 310 ALA A C 1
ATOM 2334 O O . ALA A 1 310 ? -18.298 1.894 35.377 1.00 89.75 310 ALA A O 1
ATOM 2335 N N . ARG A 1 311 ? -16.714 2.905 34.140 1.00 88.50 311 ARG A N 1
ATOM 2336 C CA . ARG A 1 311 ? -15.571 2.507 34.986 1.00 88.50 311 ARG A CA 1
ATOM 2337 C C . ARG A 1 311 ? -15.708 3.034 36.408 1.00 88.50 311 ARG A C 1
ATOM 2339 O O . ARG A 1 311 ? -15.584 2.261 37.360 1.00 88.50 311 ARG A O 1
ATOM 2346 N N . ALA A 1 312 ? -16.010 4.321 36.569 1.00 90.00 312 ALA A N 1
ATOM 2347 C CA . ALA A 1 312 ? -16.205 4.923 37.885 1.00 90.00 312 ALA A CA 1
ATOM 2348 C C . ALA A 1 312 ? -17.330 4.220 38.667 1.00 90.00 312 ALA A C 1
ATOM 2350 O O . ALA A 1 312 ? -17.169 3.906 39.850 1.00 90.00 312 ALA A O 1
ATOM 2351 N N . THR A 1 313 ? -18.438 3.890 38.002 1.00 94.06 313 THR A N 1
ATOM 2352 C CA . THR A 1 313 ? -19.545 3.134 38.605 1.00 94.06 313 THR A CA 1
ATOM 2353 C C . THR A 1 313 ? -19.146 1.696 38.957 1.00 94.06 313 THR A C 1
ATOM 2355 O O . THR A 1 313 ? -19.505 1.205 40.030 1.00 94.06 313 THR A O 1
ATOM 2358 N N . LEU A 1 314 ? -18.350 1.017 38.124 1.00 92.69 314 LEU A N 1
ATOM 2359 C CA . LEU A 1 314 ? -17.833 -0.326 38.423 1.00 92.69 314 LEU A CA 1
ATOM 2360 C C . LEU A 1 314 ? -16.869 -0.334 39.621 1.00 92.69 314 LEU A C 1
ATOM 2362 O O . LEU A 1 314 ? -16.875 -1.286 40.406 1.00 92.69 314 LEU A O 1
ATOM 2366 N N . LEU A 1 315 ? -16.102 0.737 39.833 1.00 92.19 315 LEU A N 1
ATOM 2367 C CA . LEU A 1 315 ? -15.289 0.901 41.043 1.00 92.19 315 LEU A CA 1
ATOM 2368 C C . LEU A 1 315 ? -16.154 1.046 42.303 1.00 92.19 315 LEU A C 1
ATOM 2370 O O . LEU A 1 315 ? -15.812 0.488 43.347 1.00 92.19 315 LEU A O 1
ATOM 2374 N N . GLN A 1 316 ? -17.302 1.721 42.218 1.00 93.62 316 GLN A N 1
ATOM 2375 C CA . GLN A 1 316 ? -18.265 1.761 43.326 1.00 93.62 316 GLN A CA 1
ATOM 2376 C C . GLN A 1 316 ? -18.906 0.389 43.566 1.00 93.62 316 GLN A C 1
ATOM 2378 O O . GLN A 1 316 ? -19.024 -0.053 44.712 1.00 93.62 316 GLN A O 1
ATOM 2383 N N . PHE A 1 317 ? -19.275 -0.313 42.491 1.00 95.06 317 PHE A N 1
ATOM 2384 C CA . PHE A 1 317 ? -19.797 -1.677 42.562 1.00 95.06 317 PHE A CA 1
ATOM 2385 C C . PHE A 1 317 ? -18.814 -2.632 43.246 1.00 95.06 317 PHE A C 1
ATOM 2387 O O . PHE A 1 317 ? -19.220 -3.435 44.087 1.00 95.06 317 PHE A O 1
ATOM 2394 N N . ARG A 1 318 ? -17.510 -2.499 42.982 1.00 94.19 318 ARG A N 1
ATOM 2395 C CA . ARG A 1 318 ? -16.464 -3.267 43.670 1.00 94.19 318 ARG A CA 1
ATOM 2396 C C . ARG A 1 318 ? -16.545 -3.116 45.193 1.00 94.19 318 ARG A C 1
ATOM 2398 O O . ARG A 1 318 ? -16.497 -4.124 45.900 1.00 94.19 318 ARG A O 1
ATOM 2405 N N . SER A 1 319 ? -16.688 -1.896 45.708 1.00 93.25 319 SER A N 1
ATOM 2406 C CA . SER A 1 319 ? -16.834 -1.660 47.153 1.00 93.25 319 SER A CA 1
ATOM 2407 C C . SER A 1 319 ? -18.110 -2.294 47.720 1.00 93.25 319 SER A C 1
ATOM 2409 O O . SER A 1 319 ? -18.085 -2.873 48.812 1.00 93.25 319 SER A O 1
ATOM 2411 N N . THR A 1 320 ? -19.211 -2.262 46.965 1.00 94.31 320 THR A N 1
ATOM 2412 C CA . THR A 1 320 ? -20.465 -2.943 47.329 1.00 94.31 320 THR A CA 1
ATOM 2413 C C . THR A 1 320 ? -20.284 -4.461 47.395 1.00 94.31 320 THR A C 1
ATOM 2415 O O . THR A 1 320 ? -20.706 -5.096 48.360 1.00 94.31 320 THR A O 1
ATOM 2418 N N . VAL A 1 321 ? -19.607 -5.053 46.409 1.00 93.69 321 VAL A N 1
ATOM 2419 C CA . VAL A 1 321 ? -19.312 -6.494 46.338 1.00 93.69 321 VAL A CA 1
ATOM 2420 C C . VAL A 1 321 ? -18.432 -6.955 47.501 1.00 93.69 321 VAL A C 1
ATOM 2422 O O . VAL A 1 321 ? -18.703 -7.998 48.098 1.00 93.69 321 VAL A O 1
ATOM 2425 N N . GLN A 1 322 ? -17.413 -6.173 47.868 1.00 92.88 322 GLN A N 1
ATOM 2426 C CA . GLN A 1 322 ? -16.563 -6.456 49.032 1.00 92.88 322 GLN A CA 1
ATOM 2427 C C . GLN A 1 322 ? -17.367 -6.421 50.337 1.00 92.88 322 GLN A C 1
ATOM 2429 O O . GLN A 1 322 ? -17.245 -7.323 51.165 1.00 92.88 322 GLN A O 1
ATOM 2434 N N . SER A 1 323 ? -18.250 -5.431 50.478 1.00 94.75 323 SER A N 1
ATOM 2435 C CA . SER A 1 323 ? -19.129 -5.303 51.645 1.00 94.75 323 SER A CA 1
ATOM 2436 C C . SER A 1 323 ? -20.145 -6.451 51.726 1.00 94.75 323 SER A C 1
ATOM 2438 O O . SER A 1 323 ? -20.380 -7.001 52.802 1.00 94.75 323 SER A O 1
ATOM 2440 N N . LEU A 1 324 ? -20.696 -6.886 50.586 1.00 93.50 324 LEU A N 1
ATOM 2441 C CA . LEU A 1 324 ? -21.584 -8.049 50.501 1.00 93.50 324 LEU A CA 1
ATOM 2442 C C . LEU A 1 324 ? -20.870 -9.346 50.897 1.00 93.50 324 LEU A C 1
ATOM 2444 O O . LEU A 1 324 ? -21.410 -10.144 51.663 1.00 93.50 324 LEU A O 1
ATOM 2448 N N . ARG A 1 325 ? -19.645 -9.553 50.406 1.00 92.75 325 ARG A N 1
ATOM 2449 C CA . ARG A 1 325 ? -18.800 -10.689 50.792 1.00 92.75 325 ARG A CA 1
ATOM 2450 C C . ARG A 1 325 ? -18.582 -10.719 52.302 1.00 92.75 325 ARG A C 1
ATOM 2452 O O . ARG A 1 325 ? -18.726 -11.778 52.913 1.00 92.75 325 ARG A O 1
ATOM 2459 N N . ASP A 1 326 ? -18.243 -9.583 52.903 1.00 91.12 326 ASP A N 1
ATOM 2460 C CA . ASP A 1 326 ? -17.981 -9.504 54.342 1.00 91.12 326 ASP A CA 1
ATOM 2461 C C . ASP A 1 326 ? -19.255 -9.734 55.163 1.00 91.12 326 ASP A C 1
ATOM 2463 O O . ASP A 1 326 ? -19.216 -10.428 56.182 1.00 91.12 326 ASP A O 1
ATOM 2467 N N . ALA A 1 327 ? -20.408 -9.275 54.668 1.00 90.38 327 ALA A N 1
ATOM 2468 C CA . ALA A 1 327 ? -21.704 -9.598 55.253 1.00 90.38 327 ALA A CA 1
ATOM 2469 C C . ALA A 1 327 ? -21.991 -11.112 55.208 1.00 90.38 327 ALA A C 1
ATOM 2471 O O . ALA A 1 327 ? -22.374 -11.688 56.225 1.00 90.38 327 ALA A O 1
ATOM 2472 N N . TYR A 1 328 ? -21.734 -11.785 54.081 1.00 88.31 328 TYR A N 1
ATOM 2473 C CA . TYR A 1 328 ? -21.879 -13.242 53.975 1.00 88.31 328 TYR A CA 1
ATOM 2474 C C . TYR A 1 328 ? -20.919 -14.014 54.882 1.00 88.31 328 TYR A C 1
ATOM 2476 O O . TYR A 1 328 ? -21.329 -14.982 55.522 1.00 88.31 328 TYR A O 1
ATOM 2484 N N . ARG A 1 329 ? -19.663 -13.571 55.002 1.00 87.31 329 ARG A N 1
ATOM 2485 C CA . ARG A 1 329 ? -18.711 -14.141 55.969 1.00 87.31 329 ARG A CA 1
ATOM 2486 C C . ARG A 1 329 ? -19.195 -13.962 57.406 1.00 87.31 329 ARG A C 1
ATOM 2488 O O . ARG A 1 329 ? -19.059 -14.881 58.203 1.00 87.31 329 ARG A O 1
ATOM 2495 N N . SER A 1 330 ? -19.800 -12.820 57.733 1.00 87.12 330 SER A N 1
ATOM 2496 C CA . SER A 1 330 ? -20.380 -12.591 59.060 1.00 87.12 330 SER A CA 1
ATOM 2497 C C . SER A 1 330 ? -21.533 -13.552 59.359 1.00 87.12 330 SER A C 1
ATOM 2499 O O . SER A 1 330 ? -21.584 -14.095 60.460 1.00 87.12 330 SER A O 1
ATOM 2501 N N . VAL A 1 331 ? -22.411 -13.810 58.382 1.00 85.69 331 VAL A N 1
ATOM 2502 C CA . VAL A 1 331 ? -23.499 -14.798 58.506 1.00 85.69 331 VAL A CA 1
ATOM 2503 C C . VAL A 1 331 ? -22.935 -16.199 58.756 1.00 85.69 331 VAL A C 1
ATOM 2505 O O . VAL A 1 331 ? -23.374 -16.867 59.683 1.00 85.69 331 VAL A O 1
ATOM 2508 N N . LEU A 1 332 ? -21.910 -16.612 58.001 1.00 85.75 332 LEU A N 1
ATOM 2509 C CA . LEU A 1 332 ? -21.248 -17.912 58.183 1.00 85.75 332 LEU A CA 1
ATOM 2510 C C . LEU A 1 332 ? -20.624 -18.105 59.574 1.00 85.75 332 LEU A C 1
ATOM 2512 O O . LEU A 1 332 ? -20.504 -19.237 60.026 1.00 85.75 332 LEU A O 1
ATOM 2516 N N . VAL A 1 333 ? -20.185 -17.025 60.226 1.00 86.06 333 VAL A N 1
ATOM 2517 C CA . VAL A 1 333 ? -19.570 -17.079 61.564 1.00 86.06 333 VAL A CA 1
ATOM 2518 C C . VAL A 1 333 ? -20.619 -17.080 62.678 1.00 86.06 333 VAL A C 1
ATOM 2520 O O . VAL A 1 333 ? -20.380 -17.659 63.734 1.00 86.06 333 VAL A O 1
ATOM 2523 N N . LYS A 1 334 ? -21.749 -16.393 62.479 1.00 84.56 334 LYS A N 1
ATOM 2524 C CA . LYS A 1 334 ? -22.756 -16.160 63.527 1.00 84.56 334 LYS A CA 1
ATOM 2525 C C . LYS A 1 334 ? -23.851 -17.219 63.578 1.00 84.56 334 LYS A C 1
ATOM 2527 O O . LYS A 1 334 ? -24.411 -17.432 64.646 1.00 84.56 334 LYS A O 1
ATOM 2532 N N . GLU A 1 335 ? -24.166 -17.832 62.445 1.00 82.12 335 GLU A N 1
ATOM 2533 C CA . GLU A 1 335 ? -25.323 -18.713 62.297 1.00 82.12 335 GLU A CA 1
ATOM 2534 C C . GLU A 1 335 ? -24.885 -20.177 62.164 1.00 82.12 335 GLU A C 1
ATOM 2536 O O . GLU A 1 335 ? -23.973 -20.492 61.397 1.00 82.12 335 GLU A O 1
ATOM 2541 N N . ASP A 1 336 ? -25.567 -21.087 62.865 1.00 82.88 336 ASP A N 1
ATOM 2542 C CA . ASP A 1 336 ? -25.359 -22.532 62.712 1.00 82.88 336 ASP A CA 1
ATOM 2543 C C . ASP A 1 336 ? -26.112 -23.042 61.473 1.00 82.88 336 ASP A C 1
ATOM 2545 O O . ASP A 1 336 ? -27.288 -23.417 61.511 1.00 82.88 336 ASP A O 1
ATOM 2549 N N . LEU A 1 337 ? -25.448 -22.942 60.321 1.00 82.50 337 LEU A N 1
ATOM 2550 C CA . LEU A 1 337 ? -26.033 -23.239 59.018 1.00 82.50 337 LEU A CA 1
ATOM 2551 C C . LEU A 1 337 ? -25.825 -24.701 58.608 1.00 82.50 337 LEU A C 1
ATOM 2553 O O . LEU A 1 337 ? -24.721 -25.236 58.744 1.00 82.50 337 LEU A O 1
ATOM 2557 N N . PRO A 1 338 ? -26.819 -25.332 57.951 1.00 83.06 338 PRO A N 1
ATOM 2558 C CA . PRO A 1 338 ? -26.608 -26.610 57.288 1.00 83.06 338 PRO A CA 1
ATOM 2559 C C . PRO A 1 338 ? -25.434 -26.541 56.310 1.00 83.06 338 PRO A C 1
ATOM 2561 O O . PRO A 1 338 ? -25.277 -25.568 55.567 1.00 83.06 338 PRO A O 1
ATOM 2564 N N . ARG A 1 339 ? -24.635 -27.613 56.269 1.00 80.19 339 ARG A N 1
ATOM 2565 C CA . ARG A 1 339 ? -23.390 -27.688 55.487 1.00 80.19 339 ARG A CA 1
ATOM 2566 C C . ARG A 1 339 ? -23.560 -27.265 54.025 1.00 80.19 339 ARG A C 1
ATOM 2568 O O . ARG A 1 339 ? -22.681 -26.601 53.485 1.00 80.19 339 ARG A O 1
ATOM 2575 N N . THR A 1 340 ? -24.677 -27.627 53.399 1.00 76.81 340 THR A N 1
ATOM 2576 C CA . THR A 1 340 ? -24.989 -27.272 52.007 1.00 76.81 340 THR A CA 1
ATOM 2577 C C . THR A 1 340 ? -25.171 -25.763 51.832 1.00 76.81 340 THR A C 1
ATOM 2579 O O . THR A 1 340 ? -24.519 -25.165 50.982 1.00 76.81 340 THR A O 1
ATOM 2582 N N . THR A 1 341 ? -25.961 -25.115 52.690 1.00 79.62 341 THR A N 1
ATOM 2583 C CA . THR A 1 341 ? -26.191 -23.661 52.661 1.00 79.62 341 THR A CA 1
ATOM 2584 C C . THR A 1 341 ? -24.910 -22.883 52.976 1.00 79.62 341 THR A C 1
ATOM 2586 O O . THR A 1 341 ? -24.600 -21.899 52.304 1.00 79.62 341 THR A O 1
ATOM 2589 N N . ALA A 1 342 ? -24.110 -23.350 53.940 1.00 79.12 342 ALA A N 1
ATOM 2590 C CA . ALA A 1 342 ? -22.814 -22.747 54.251 1.00 79.12 342 ALA A CA 1
ATOM 2591 C C . ALA A 1 342 ? -21.833 -22.819 53.061 1.00 79.12 342 ALA A C 1
ATOM 2593 O O . ALA A 1 342 ? -21.145 -21.844 52.752 1.00 79.12 342 ALA A O 1
ATOM 2594 N N . GLN A 1 343 ? -21.797 -23.951 52.347 1.00 75.19 343 GLN A N 1
ATOM 2595 C CA . GLN A 1 343 ? -20.984 -24.114 51.136 1.00 75.19 343 GLN A CA 1
ATOM 2596 C C . GLN A 1 343 ? -21.448 -23.206 49.991 1.00 75.19 343 GLN A C 1
ATOM 2598 O O . GLN A 1 343 ? -20.611 -22.638 49.286 1.00 75.19 343 GLN A O 1
ATOM 2603 N N . GLU A 1 344 ? -22.757 -23.027 49.811 1.00 73.94 344 GLU A N 1
ATOM 2604 C CA . GLU A 1 344 ? -23.294 -22.121 48.792 1.00 73.94 344 GLU A CA 1
ATOM 2605 C C . GLU A 1 344 ? -22.942 -20.657 49.069 1.00 73.94 344 GLU A C 1
ATOM 2607 O O . GLU A 1 344 ? -22.471 -19.960 48.163 1.00 73.94 344 GLU A O 1
ATOM 2612 N N . ILE A 1 345 ? -23.081 -20.205 50.320 1.00 83.06 345 ILE A N 1
ATOM 2613 C CA . ILE A 1 345 ? -22.665 -18.856 50.729 1.00 83.06 345 ILE A CA 1
ATOM 2614 C C . ILE A 1 345 ? -21.162 -18.667 50.507 1.00 83.06 345 ILE A C 1
ATOM 2616 O O . ILE A 1 345 ? -20.747 -17.640 49.969 1.00 83.06 345 ILE A O 1
ATOM 2620 N N . LEU A 1 346 ? -20.340 -19.658 50.867 1.00 78.75 346 LEU A N 1
ATOM 2621 C CA . LEU A 1 346 ? -18.893 -19.594 50.662 1.00 78.75 346 LEU A CA 1
ATOM 2622 C C . LEU A 1 346 ? -18.534 -19.502 49.171 1.00 78.75 346 LEU A C 1
ATOM 2624 O O . LEU A 1 346 ? -17.690 -18.688 48.797 1.00 78.75 346 LEU A O 1
ATOM 2628 N N . SER A 1 347 ? -19.203 -20.281 48.314 1.00 76.00 347 SER A N 1
ATOM 2629 C CA . SER A 1 347 ? -19.017 -20.229 46.858 1.00 76.00 347 SER A CA 1
ATOM 2630 C C . SER A 1 347 ? -19.359 -18.848 46.292 1.00 76.00 347 SER A C 1
ATOM 2632 O O . SER A 1 347 ? -18.627 -18.322 45.449 1.00 76.00 347 SER A O 1
ATOM 2634 N N . VAL A 1 348 ? -20.437 -18.218 46.769 1.00 83.62 348 VAL A N 1
ATOM 2635 C CA . VAL A 1 348 ? -20.795 -16.857 46.346 1.00 83.62 348 VAL A CA 1
ATOM 2636 C C . VAL A 1 348 ? -19.823 -15.823 46.899 1.00 83.62 348 VAL A C 1
ATOM 2638 O O . VAL A 1 348 ? -19.386 -14.970 46.136 1.00 83.62 348 VAL A O 1
ATOM 2641 N N . ALA A 1 349 ? -19.390 -15.928 48.155 1.00 78.00 349 ALA A N 1
ATOM 2642 C CA . ALA A 1 349 ? -18.373 -15.044 48.726 1.00 78.00 349 ALA A CA 1
ATOM 2643 C C . ALA A 1 349 ? -17.042 -15.099 47.951 1.00 78.00 349 ALA A C 1
ATOM 2645 O O . ALA A 1 349 ? -16.442 -14.060 47.687 1.00 78.00 349 ALA A O 1
ATOM 2646 N N . GLN A 1 350 ? -16.609 -16.288 47.522 1.00 79.56 350 GLN A N 1
ATOM 2647 C CA . GLN A 1 350 ? -15.443 -16.450 46.643 1.00 79.56 350 GLN A CA 1
ATOM 2648 C C . GLN A 1 350 ? -15.677 -15.856 45.249 1.00 79.56 350 GLN A C 1
ATOM 2650 O O . GLN A 1 350 ? -14.795 -15.198 44.703 1.00 79.56 350 GLN A O 1
ATOM 2655 N N . SER A 1 351 ? -16.870 -16.051 44.679 1.00 79.31 351 SER A N 1
ATOM 2656 C CA . SER A 1 351 ? -17.226 -15.463 43.380 1.00 79.31 351 SER A CA 1
ATOM 2657 C C . SER A 1 351 ? -17.190 -13.931 43.442 1.00 79.31 351 SER A C 1
ATOM 2659 O O . SER A 1 351 ? -16.656 -13.295 42.540 1.00 79.31 351 SER A O 1
ATOM 2661 N N . LEU A 1 352 ? -17.683 -13.346 44.539 1.00 83.25 352 LEU A N 1
ATOM 2662 C CA . LEU A 1 352 ? -17.630 -11.909 44.816 1.00 83.25 352 LEU A CA 1
ATOM 2663 C C . LEU A 1 352 ? -16.179 -11.402 44.910 1.00 83.25 352 LEU A C 1
ATOM 2665 O O . LEU A 1 352 ? -15.865 -10.364 44.335 1.00 83.25 352 LEU A O 1
ATOM 2669 N N . ASP A 1 353 ? -15.278 -12.144 45.564 1.00 81.62 353 ASP A N 1
ATOM 2670 C CA . ASP A 1 353 ? -13.845 -11.806 45.617 1.00 81.62 353 ASP A CA 1
ATOM 2671 C C . ASP A 1 353 ? -13.202 -11.775 44.221 1.00 81.62 353 ASP A C 1
ATOM 2673 O O . ASP A 1 353 ? -12.497 -10.822 43.881 1.00 81.62 353 ASP A O 1
ATOM 2677 N N . ILE A 1 354 ? -13.482 -12.782 43.388 1.00 81.62 354 ILE A N 1
ATOM 2678 C CA . ILE A 1 354 ? -12.970 -12.851 42.011 1.00 81.62 354 ILE A CA 1
ATOM 2679 C C . ILE A 1 354 ? -13.507 -11.680 41.179 1.00 81.62 354 ILE A C 1
ATOM 2681 O O . ILE A 1 354 ? -12.741 -11.029 40.466 1.00 81.62 354 ILE A O 1
ATOM 2685 N N . THR A 1 355 ? -14.802 -11.376 41.287 1.00 82.12 355 THR A N 1
ATOM 2686 C CA . THR A 1 355 ? -15.419 -10.237 40.593 1.00 82.12 355 THR A CA 1
ATOM 2687 C C . THR A 1 355 ? -14.798 -8.909 41.031 1.00 82.12 355 THR A C 1
ATOM 2689 O O . THR A 1 355 ? -14.439 -8.097 40.180 1.00 82.12 355 THR A O 1
ATOM 2692 N N . ALA A 1 356 ? -14.586 -8.703 42.334 1.00 83.12 356 ALA A N 1
ATOM 2693 C CA . ALA A 1 356 ? -13.950 -7.494 42.855 1.00 83.12 356 ALA A CA 1
ATOM 2694 C C . ALA A 1 356 ? -12.485 -7.347 42.407 1.00 83.12 356 ALA A C 1
ATOM 2696 O O . ALA A 1 356 ? -12.024 -6.227 42.182 1.00 83.12 356 ALA A O 1
ATOM 2697 N N . ALA A 1 357 ? -11.749 -8.456 42.274 1.00 81.38 357 ALA A N 1
ATOM 2698 C CA . ALA A 1 357 ? -10.373 -8.457 41.780 1.00 81.38 357 ALA A CA 1
ATOM 2699 C C . ALA A 1 357 ? -10.289 -8.147 40.277 1.00 81.38 357 ALA A C 1
ATOM 2701 O O . ALA A 1 357 ? -9.374 -7.451 39.849 1.00 81.38 357 ALA A O 1
ATOM 2702 N N . ARG A 1 358 ? -11.254 -8.598 39.469 1.00 76.25 358 ARG A N 1
ATOM 2703 C CA . ARG A 1 358 ? -11.303 -8.255 38.036 1.00 76.25 358 ARG A CA 1
ATOM 2704 C C . ARG A 1 358 ? -11.518 -6.761 37.798 1.00 76.25 358 ARG A C 1
ATOM 2706 O O . ARG A 1 358 ? -10.948 -6.210 36.869 1.00 76.25 358 ARG A O 1
ATOM 2713 N N . MET A 1 359 ? -12.244 -6.092 38.688 1.00 77.94 359 MET A N 1
ATOM 2714 C CA . MET A 1 359 ? -12.482 -4.644 38.623 1.00 77.94 359 MET A CA 1
ATOM 2715 C C . MET A 1 359 ? -11.270 -3.786 39.012 1.00 77.94 359 MET A C 1
ATOM 2717 O O . MET A 1 359 ? -11.318 -2.576 38.849 1.00 77.94 359 MET A O 1
ATOM 2721 N N . LEU A 1 360 ? -10.193 -4.385 39.537 1.00 60.50 360 LEU A N 1
ATOM 2722 C CA . LEU A 1 360 ? -8.894 -3.723 39.737 1.00 60.50 360 LEU A CA 1
ATOM 2723 C C . LEU A 1 360 ? -8.059 -3.649 38.453 1.00 60.50 360 LEU A C 1
ATOM 2725 O O . LEU A 1 360 ? -7.097 -2.891 38.412 1.00 60.50 360 LEU A O 1
ATOM 2729 N N . ALA A 1 361 ? -8.379 -4.492 37.470 1.00 59.53 361 ALA A N 1
ATOM 2730 C CA . ALA A 1 361 ? -7.662 -4.592 36.203 1.00 59.53 361 ALA A CA 1
ATOM 2731 C C . ALA A 1 361 ? -8.331 -3.786 35.071 1.00 59.53 361 ALA A C 1
ATOM 2733 O O . ALA A 1 361 ? -7.850 -3.840 33.939 1.00 59.53 361 ALA A O 1
ATOM 2734 N N . LEU A 1 362 ? -9.437 -3.092 35.379 1.00 61.06 362 LEU A N 1
ATOM 2735 C CA . LEU A 1 362 ? -10.131 -2.129 34.516 1.00 61.06 362 LEU A CA 1
ATOM 2736 C C . LEU A 1 362 ? -9.555 -0.729 34.696 1.00 61.06 362 LEU A C 1
ATOM 2738 O O . LEU A 1 362 ? -9.608 0.019 33.692 1.00 61.06 362 LEU A O 1
#

pLDDT: mean 78.55, std 19.69, range [23.2, 97.75]

Secondary structure (DSSP, 8-state):
---GGGTTGGGGGG-TTTS--------------TT------S---TTHHHHHHHHHHHHHHHHHHHHHHHHHHHHHTT---HHHHHHHHHHHHHHHHHHT--SHHHHHHHHHHHHHHHHHHHHHHHHHHHHTT--TTTHHHHHHHHHHH-HHHHHHHHHHHHHHHHHHHHHHHHHHHHHHHHHHHHHHTT---HHHHHHHHHHHHHHHHHHHHHHTT-HHHHHHHHHHHHHHHHHHHHHHHHHHHHHHHHHHHHHHHHHHHHHHHHHHHHHHHHHHTT---HHHHHHHHHHHHHHHHHHHHHHTT-HHHHHHHHHHHHHHHHHHHHHHHHHHHHS---HHHHHHHHHHHHHHHHHHHHTT--

Sequence (362 aa):
MFPKKSVILFVAGWMLLALVALPAHASAASSLDPSTVAIDTFPVFENQVSVRQAHIAWLAAKEEAGMQATIAYIASVNGSTTTLAIILGNFRQSQAALGTADTHAALDTVQQDFRRITLAFREESAARIKTLHGNPAVLPPSVQSAVTASVRVRSLEDQYWQTRTTSELAAFDLRAEQAQTLLAALRSNDYEITAAQEKLTEISTMRNALATALNSRDDTGIEQAHKKIHNASLGFVQAVRLIRLDASQDTNLRQTIEQGSAVMTRAGRINTELKSRGLGISAPAQFVSTGTAQLAAAAAQLDNGKPEDARATLLQFRSTVQSLRDAYRSVLVKEDLPRTTAQEILSVAQSLDITAARMLAL

Radius of gyration: 38.23 Å; chains: 1; bounding box: 87×44×107 Å

Foldseek 3Di:
DDDPVVVVVLPPLQCDLVPPPPPPDDDDDDDDDVVDPPLDDPDDCPLVLQLLLLVVLLSLLLLLLLLVLLLVLLVVLVWDCVVSVVLSVQSVVLSVQSVVDPDPVSSVVSSVSNVVSSVVNVVVSVVSCVVSVHDSVPSSVSSVVSSVPDPSSVVSVVVSLVSCLVSVLVSLVVVLVVLVVVLVVLVVVVFDCVQLVVLSVQLVVLSVQCNVCSVVVPPVSNVVSSVSNRVSSVSNVVSVVVSVVVVVLLVLLVVLLVLLLVLLVLLCVLLVVCVVVVHDCPQLVVLSVLLNVLSVVLVVCSVVVNNVVSLVSLLVSLVSLLSNLVVLVVCLVPDPDDPVSSVSSVVSSVSSVVSSVSSVVD